Protein AF-0000000087696033 (afdb_homodimer)

Solvent-accessible surface area (backbone atoms only — not comparable to full-atom values): 19545 Å² total; per-residue (Å²): 122,42,83,57,55,90,27,30,34,60,28,65,35,71,58,77,52,38,32,35,39,18,13,57,67,15,29,34,35,34,29,34,53,79,79,53,43,78,72,47,76,53,71,50,48,76,37,44,17,54,28,48,48,71,36,81,85,78,43,35,36,39,40,29,24,52,37,36,34,42,31,27,41,52,86,75,66,75,36,52,58,28,23,36,36,49,70,51,53,71,39,78,23,66,72,41,66,75,55,70,64,86,74,72,69,71,54,88,80,45,26,52,47,48,31,65,40,57,36,82,85,58,50,35,40,39,30,22,28,27,39,24,34,36,31,29,37,55,92,80,64,39,65,73,51,71,49,74,81,56,90,26,43,28,49,39,65,50,56,34,65,49,98,51,97,42,43,37,38,36,38,24,12,55,65,11,39,51,47,79,41,68,49,75,75,80,74,135,123,45,85,52,57,92,26,31,34,59,28,64,35,70,56,79,51,38,33,36,38,18,13,57,66,15,29,34,36,33,27,33,53,80,78,50,43,76,72,47,76,52,70,50,48,76,37,45,16,54,28,49,48,72,36,80,86,78,45,36,36,40,39,29,24,53,37,35,34,40,32,27,40,52,86,71,69,74,36,52,58,29,24,36,36,48,69,49,52,71,38,77,24,66,72,42,68,76,53,70,63,84,73,71,69,72,55,91,80,44,29,52,48,51,30,66,40,56,38,84,84,57,50,37,39,39,31,22,28,26,38,24,32,36,30,28,38,55,91,78,63,38,63,75,50,68,50,75,80,56,89,26,44,26,49,39,65,48,56,35,66,49,98,51,97,43,43,37,38,37,38,24,13,55,66,11,38,45,48,78,42,68,49,75,73,80,73,134

pLDDT: mean 89.98, std 12.62, range [36.47, 98.75]

Foldseek 3Di:
DAPDDPADWADWDDDPFKIWIWGQNQWIWIAGPVVRYTDDIGHQGLGTFHEWDAQPVVCWIWTFDFQWTFIWRPPPPTFGQWIAGNQFDIDGGRPRNPVPDNPPPQPPSGFGWQYWEAEPVRQKIWTQTWQKIWIAGDVVRGTDDIGHDGPGGFHDKDWDDDPDPWIWIWTDGPSGDIDIDTDPDPDD/DAPDDPAAWAEWDDDPFKIWIWGQNQWIWIAGPVVRYTDDIGHQGLGTFHEWDAQPVVCWIWTFDFQWTFIWRVPPPTFGQWIAGNQFDIDGGRPRNPVPDNCPPQDPSGFGWQYWEAEPVRQKIWTQTWQKIWIAGDVVRGTDDIGHDGPGGFHDKDWDDDPDPWIWIWTDGPSGDIDIDTDPDPDD

Structure (mmCIF, N/CA/C/O backbone):
data_AF-0000000087696033-model_v1
#
loop_
_entity.id
_entity.type
_entity.pdbx_description
1 polymer 'Kinesin-like protein KIF21B'
#
loop_
_atom_site.group_PDB
_atom_site.id
_atom_site.type_symbol
_atom_site.label_atom_id
_atom_site.label_alt_id
_atom_site.label_comp_id
_atom_site.label_asym_id
_atom_site.label_entity_id
_atom_site.label_seq_id
_atom_site.pdbx_PDB_ins_code
_atom_site.Cartn_x
_atom_site.Cartn_y
_atom_site.Cartn_z
_atom_site.occupancy
_atom_site.B_iso_or_equiv
_atom_site.auth_seq_id
_atom_site.auth_comp_id
_atom_site.auth_asym_id
_atom_site.auth_atom_id
_atom_site.pdbx_PDB_model_num
ATOM 1 N N . MET A 1 1 ? 22.062 4.473 -9.383 1 37.06 1 MET A N 1
ATOM 2 C CA . MET A 1 1 ? 22.016 4.246 -7.941 1 37.06 1 MET A CA 1
ATOM 3 C C . MET A 1 1 ? 21.562 5.504 -7.207 1 37.06 1 MET A C 1
ATOM 5 O O . MET A 1 1 ? 22.234 6.531 -7.246 1 37.06 1 MET A O 1
ATOM 9 N N . ALA A 1 2 ? 20.391 5.895 -7.27 1 51.88 2 ALA A N 1
ATOM 10 C CA . ALA A 1 2 ? 20.141 7.059 -6.426 1 51.88 2 ALA A CA 1
ATOM 11 C C . ALA A 1 2 ? 20.625 6.812 -4.996 1 51.88 2 ALA A C 1
ATOM 13 O O . ALA A 1 2 ? 20.5 5.699 -4.48 1 51.88 2 ALA A O 1
ATOM 14 N N . GLU A 1 3 ? 21.719 7.234 -4.652 1 60.19 3 GLU A N 1
ATOM 15 C CA . GLU A 1 3 ? 22.219 7.199 -3.283 1 60.19 3 GLU A CA 1
ATOM 16 C C . GLU A 1 3 ? 21.188 7.73 -2.297 1 60.19 3 GLU A C 1
ATOM 18 O O . GLU A 1 3 ? 20.734 8.867 -2.418 1 60.19 3 GLU A O 1
ATOM 23 N N . GLY A 1 4 ? 20.219 6.945 -1.886 1 74.88 4 GLY A N 1
ATOM 24 C CA . GLY A 1 4 ? 19.031 7.535 -1.297 1 74.88 4 GLY A CA 1
ATOM 25 C C . GLY A 1 4 ? 19.047 7.551 0.22 1 74.88 4 GLY A C 1
ATOM 26 O O . GLY A 1 4 ? 20 8.055 0.824 1 74.88 4 GLY A O 1
ATOM 27 N N . HIS A 1 5 ? 18.281 6.883 0.925 1 91.75 5 HIS A N 1
ATOM 28 C CA . HIS A 1 5 ? 18.016 6.863 2.359 1 91.75 5 HIS A CA 1
ATOM 29 C C . HIS A 1 5 ? 19.156 6.199 3.123 1 91.75 5 HIS A C 1
ATOM 31 O O . HIS A 1 5 ? 20.031 5.574 2.521 1 91.75 5 HIS A O 1
ATOM 37 N N . THR A 1 6 ? 19.391 6.461 4.406 1 94.5 6 THR A N 1
ATOM 38 C CA . THR A 1 6 ? 20.422 5.863 5.238 1 94.5 6 THR A CA 1
ATOM 39 C C . THR A 1 6 ? 19.891 4.645 5.984 1 94.5 6 THR A C 1
ATOM 41 O O . THR A 1 6 ? 20.656 3.91 6.613 1 94.5 6 THR A O 1
ATOM 44 N N . LYS A 1 7 ? 18.688 4.391 5.945 1 95.38 7 LYS A N 1
ATOM 45 C CA . LYS A 1 7 ? 18 3.236 6.527 1 95.38 7 LYS A CA 1
ATOM 46 C C . LYS A 1 7 ? 16.953 2.68 5.574 1 95.38 7 LYS A C 1
ATOM 48 O O . LYS A 1 7 ? 16.734 3.225 4.488 1 95.38 7 LYS A O 1
ATOM 53 N N . PRO A 1 8 ? 16.344 1.519 5.949 1 93.69 8 PRO A N 1
ATOM 54 C CA . PRO A 1 8 ? 15.383 0.85 5.055 1 93.69 8 PRO A CA 1
ATOM 55 C C . PRO A 1 8 ? 14.234 1.759 4.633 1 93.69 8 PRO A C 1
ATOM 57 O O . PRO A 1 8 ? 13.742 2.555 5.438 1 93.69 8 PRO A O 1
ATOM 60 N N . ILE A 1 9 ? 13.82 1.564 3.371 1 94.38 9 ILE A N 1
ATOM 61 C CA . ILE A 1 9 ? 12.641 2.221 2.816 1 94.38 9 ILE A CA 1
ATOM 62 C C . ILE A 1 9 ? 11.383 1.472 3.244 1 94.38 9 ILE A C 1
ATOM 64 O O . ILE A 1 9 ? 11.336 0.24 3.191 1 94.38 9 ILE A O 1
ATOM 68 N N . LEU A 1 10 ? 10.312 2.188 3.602 1 93.62 10 LEU A N 1
ATOM 69 C CA . LEU A 1 10 ? 9.125 1.554 4.164 1 93.62 10 LEU A CA 1
ATOM 70 C C . LEU A 1 10 ? 7.906 1.811 3.285 1 93.62 10 LEU A C 1
ATOM 72 O O . LEU A 1 10 ? 6.941 1.042 3.314 1 93.62 10 LEU A O 1
ATOM 76 N N . CYS A 1 11 ? 7.863 2.855 2.531 1 92.94 11 CYS A N 1
ATOM 77 C CA . CYS A 1 11 ? 6.699 3.205 1.726 1 92.94 11 CYS A CA 1
ATOM 78 C C . CYS A 1 11 ? 7.105 4.016 0.501 1 92.94 11 CYS A C 1
ATOM 80 O O . CYS A 1 11 ? 8.195 4.598 0.47 1 92.94 11 CYS A O 1
ATOM 82 N N . LEU A 1 12 ? 6.199 4.062 -0.472 1 94.12 12 LEU A N 1
ATOM 83 C CA . LEU A 1 12 ? 6.398 4.789 -1.723 1 94.12 12 LEU A CA 1
ATOM 84 C C . LEU A 1 12 ? 5.082 5.352 -2.242 1 94.12 12 LEU A C 1
ATOM 86 O O . LEU A 1 12 ? 4.012 4.801 -1.967 1 94.12 12 LEU A O 1
ATOM 90 N N . ASP A 1 13 ? 5.152 6.414 -2.887 1 94.69 13 ASP A N 1
ATOM 91 C CA . ASP A 1 13 ? 4.098 6.977 -3.727 1 94.69 13 ASP A CA 1
ATOM 92 C C . ASP A 1 13 ? 4.688 7.652 -4.965 1 94.69 13 ASP A C 1
ATOM 94 O O . ASP A 1 13 ? 5.734 8.297 -4.891 1 94.69 13 ASP A O 1
ATOM 98 N N . ALA A 1 14 ? 4.031 7.418 -6.16 1 93.06 14 ALA A N 1
ATOM 99 C CA . ALA A 1 14 ? 4.641 7.938 -7.379 1 93.06 14 ALA A CA 1
ATOM 100 C C . ALA A 1 14 ? 3.578 8.461 -8.344 1 93.06 14 ALA A C 1
ATOM 102 O O . ALA A 1 14 ? 2.445 7.969 -8.352 1 93.06 14 ALA A O 1
ATOM 103 N N . THR A 1 15 ? 3.912 9.492 -9.031 1 90.81 15 THR A N 1
ATOM 104 C CA . THR A 1 15 ? 3.246 9.906 -10.258 1 90.81 15 THR A CA 1
ATOM 105 C C . THR A 1 15 ? 4.086 9.547 -11.477 1 90.81 15 THR A C 1
ATOM 107 O O . THR A 1 15 ? 5.016 8.742 -11.383 1 90.81 15 THR A O 1
ATOM 110 N N . ASP A 1 16 ? 3.719 10.125 -12.57 1 84.88 16 ASP A N 1
ATOM 111 C CA . ASP A 1 16 ? 4.5 9.891 -13.781 1 84.88 16 ASP A CA 1
ATOM 112 C C . ASP A 1 16 ? 5.84 10.625 -13.727 1 84.88 16 ASP A C 1
ATOM 114 O O . ASP A 1 16 ? 6.762 10.305 -14.477 1 84.88 16 ASP A O 1
ATOM 118 N N . GLU A 1 17 ? 5.938 11.641 -12.812 1 89.75 17 GLU A N 1
ATOM 119 C CA . GLU A 1 17 ? 7.129 12.484 -12.836 1 89.75 17 GLU A CA 1
ATOM 120 C C . GLU A 1 17 ? 7.84 12.484 -11.484 1 89.75 17 GLU A C 1
ATOM 122 O O . GLU A 1 17 ? 9.039 12.75 -11.406 1 89.75 17 GLU A O 1
ATOM 127 N N . LEU A 1 18 ? 7.094 12.195 -10.484 1 93.25 18 LEU A N 1
ATOM 128 C CA . LEU A 1 18 ? 7.652 12.328 -9.141 1 93.25 18 LEU A CA 1
ATOM 129 C C . LEU A 1 18 ? 7.559 11.016 -8.383 1 93.25 18 LEU A C 1
ATOM 131 O O . LEU A 1 18 ? 6.602 10.258 -8.562 1 93.25 18 LEU A O 1
ATOM 135 N N . LEU A 1 19 ? 8.578 10.789 -7.574 1 94.12 19 LEU A N 1
ATOM 136 C CA . LEU A 1 19 ? 8.617 9.672 -6.645 1 94.12 19 LEU A CA 1
ATOM 137 C C . LEU A 1 19 ? 8.859 10.148 -5.219 1 94.12 19 LEU A C 1
ATOM 139 O O . LEU A 1 19 ? 9.703 11.016 -4.988 1 94.12 19 LEU A O 1
ATOM 143 N N . PHE A 1 20 ? 8.047 9.602 -4.293 1 96.38 20 PHE A N 1
ATOM 144 C CA . PHE A 1 20 ? 8.227 9.875 -2.873 1 96.38 20 PHE A CA 1
ATOM 145 C C . PHE A 1 20 ? 8.523 8.594 -2.107 1 96.38 20 PHE A C 1
ATOM 147 O O . PHE A 1 20 ? 7.867 7.57 -2.318 1 96.38 20 PHE A O 1
ATOM 154 N N . THR A 1 21 ? 9.555 8.719 -1.248 1 96.44 21 THR A N 1
ATOM 155 C CA . THR A 1 21 ? 9.953 7.551 -0.471 1 96.44 21 THR A CA 1
ATOM 156 C C . THR A 1 21 ? 10.008 7.883 1.018 1 96.44 21 THR A C 1
ATOM 158 O O . THR A 1 21 ? 10.5 8.945 1.404 1 96.44 21 THR A O 1
ATOM 161 N N . GLY A 1 22 ? 9.445 7.02 1.824 1 96.88 22 GLY A N 1
ATOM 162 C CA . GLY A 1 22 ? 9.555 7.094 3.271 1 96.88 22 GLY A CA 1
ATOM 163 C C . GLY A 1 22 ? 10.461 6.023 3.857 1 96.88 22 GLY A C 1
ATOM 164 O O . GLY A 1 22 ? 10.461 4.883 3.389 1 96.88 22 GLY A O 1
ATOM 165 N N . SER A 1 23 ? 11.133 6.391 4.902 1 96.62 23 SER A N 1
ATOM 166 C CA . SER A 1 23 ? 12.219 5.531 5.375 1 96.62 23 SER A CA 1
ATOM 167 C C . SER A 1 23 ? 12.234 5.449 6.898 1 96.62 23 SER A C 1
ATOM 169 O O . SER A 1 23 ? 11.633 6.285 7.574 1 96.62 23 SER A O 1
ATOM 171 N N . LYS A 1 24 ? 13 4.449 7.375 1 96.19 24 LYS A N 1
ATOM 172 C CA . LYS A 1 24 ? 13.305 4.32 8.797 1 96.19 24 LYS A CA 1
ATOM 173 C C . LYS A 1 24 ? 14.25 5.426 9.258 1 96.19 24 LYS A C 1
ATOM 175 O O . LYS A 1 24 ? 14.422 5.645 10.453 1 96.19 24 LYS A O 1
ATOM 180 N N . ASP A 1 25 ? 14.891 6.219 8.391 1 94.81 25 ASP A N 1
ATOM 181 C CA . ASP A 1 25 ? 15.82 7.277 8.773 1 94.81 25 ASP A CA 1
ATOM 182 C C . ASP A 1 25 ? 15.07 8.555 9.148 1 94.81 25 ASP A C 1
ATOM 184 O O . ASP A 1 25 ? 15.672 9.633 9.219 1 94.81 25 ASP A O 1
ATOM 188 N N . ARG A 1 26 ? 13.727 8.438 9.211 1 95.56 26 ARG A N 1
ATOM 189 C CA . ARG A 1 26 ? 12.844 9.492 9.695 1 95.56 26 ARG A CA 1
ATOM 190 C C . ARG A 1 26 ? 12.68 10.602 8.664 1 95.56 26 ARG A C 1
ATOM 192 O O . ARG A 1 26 ? 12.367 11.742 9.008 1 95.56 26 ARG A O 1
ATOM 199 N N . SER A 1 27 ? 12.914 10.234 7.402 1 95.38 27 SER A N 1
ATOM 200 C CA . SER A 1 27 ? 12.75 11.234 6.352 1 95.38 27 SER A CA 1
ATOM 201 C C . SER A 1 27 ? 11.922 10.688 5.195 1 95.38 27 SER A C 1
ATOM 203 O O . SER A 1 27 ? 11.812 9.469 5.02 1 95.38 27 SER A O 1
ATOM 205 N N . CYS A 1 28 ? 11.273 11.602 4.609 1 96.62 28 CYS A N 1
ATOM 206 C CA . CYS A 1 28 ? 10.711 11.391 3.277 1 96.62 28 CYS A CA 1
ATOM 207 C C . CYS A 1 28 ? 11.562 12.07 2.213 1 96.62 28 CYS A C 1
ATOM 209 O O . CYS A 1 28 ? 12.109 13.148 2.447 1 96.62 28 CYS A O 1
ATOM 211 N N . LYS A 1 29 ? 11.711 11.398 1.057 1 96.62 29 LYS A N 1
ATOM 212 C CA . LYS A 1 29 ? 12.453 12.023 -0.033 1 96.62 29 LYS A CA 1
ATOM 213 C C . LYS A 1 29 ? 11.617 12.102 -1.303 1 96.62 29 LYS A C 1
ATOM 215 O O . LYS A 1 29 ? 10.734 11.258 -1.521 1 96.62 29 LYS A O 1
ATOM 220 N N . MET A 1 30 ? 11.938 13.141 -1.998 1 96.06 30 MET A N 1
ATOM 221 C CA . MET A 1 30 ? 11.305 13.391 -3.289 1 96.06 30 MET A CA 1
ATOM 222 C C . MET A 1 30 ? 12.305 13.242 -4.426 1 96.06 30 MET A C 1
ATOM 224 O O . MET A 1 30 ? 13.414 13.766 -4.355 1 96.06 30 MET A O 1
ATOM 228 N N . TRP A 1 31 ? 11.852 12.539 -5.445 1 94.19 31 TRP A N 1
ATOM 229 C CA . TRP A 1 31 ? 12.719 12.25 -6.586 1 94.19 31 TRP A CA 1
ATOM 230 C C . TRP A 1 31 ? 12.031 12.617 -7.898 1 94.19 31 TRP A C 1
ATOM 232 O O . TRP A 1 31 ? 10.812 12.508 -8.023 1 94.19 31 TRP A O 1
ATOM 242 N N . ASN A 1 32 ? 12.93 13.094 -8.844 1 92.12 32 ASN A N 1
ATOM 243 C CA . ASN A 1 32 ? 12.5 13.094 -10.234 1 92.12 32 ASN A CA 1
ATOM 244 C C . ASN A 1 32 ? 12.477 11.68 -10.82 1 92.12 32 ASN A C 1
ATOM 246 O O . ASN A 1 32 ? 13.531 11.062 -10.984 1 92.12 32 ASN A O 1
ATOM 250 N N . LEU A 1 33 ? 11.328 11.188 -11.117 1 88.94 33 LEU A N 1
ATOM 251 C CA . LEU A 1 33 ? 11.211 9.789 -11.516 1 88.94 33 LEU A CA 1
ATOM 252 C C . LEU A 1 33 ? 11.797 9.57 -12.906 1 88.94 33 LEU A C 1
ATOM 254 O O . LEU A 1 33 ? 12.289 8.477 -13.203 1 88.94 33 LEU A O 1
ATOM 258 N N . VAL A 1 34 ? 11.789 10.531 -13.719 1 83.19 34 VAL A N 1
ATOM 259 C CA . VAL A 1 34 ? 12.266 10.414 -15.094 1 83.19 34 VAL A CA 1
ATOM 260 C C . VAL A 1 34 ? 13.789 10.336 -15.102 1 83.19 34 VAL A C 1
ATOM 262 O O . VAL A 1 34 ? 14.375 9.516 -15.812 1 83.19 34 VAL A O 1
ATOM 265 N N . THR A 1 35 ? 14.391 11.094 -14.289 1 85 35 THR A N 1
ATOM 266 C CA . THR A 1 35 ? 15.844 11.164 -14.305 1 85 35 THR A CA 1
ATOM 267 C C . THR A 1 35 ? 16.438 10.281 -13.211 1 85 35 THR A C 1
ATOM 269 O O . THR A 1 35 ? 17.625 9.953 -13.25 1 85 35 THR A O 1
ATOM 272 N N . GLY A 1 36 ? 15.711 10.016 -12.195 1 85.25 36 GLY A N 1
ATOM 273 C CA . GLY A 1 36 ? 16.188 9.25 -11.062 1 85.25 36 GLY A CA 1
ATOM 274 C C . GLY A 1 36 ? 16.922 10.094 -10.039 1 85.25 36 GLY A C 1
ATOM 275 O O . GLY A 1 36 ? 17.5 9.57 -9.078 1 85.25 36 GLY A O 1
ATOM 276 N N . GLN A 1 37 ? 16.859 11.383 -10.188 1 89.12 37 GLN A N 1
ATOM 277 C CA . GLN A 1 37 ? 17.609 12.273 -9.312 1 89.12 37 GLN A CA 1
ATOM 278 C C . GLN A 1 37 ? 16.781 12.688 -8.094 1 89.12 37 GLN A C 1
ATOM 280 O O . GLN A 1 37 ? 15.586 12.984 -8.227 1 89.12 37 GLN A O 1
ATOM 285 N N . GLU A 1 38 ? 17.422 12.703 -6.902 1 91.94 38 GLU A N 1
ATOM 286 C CA . GLU A 1 38 ? 16.781 13.258 -5.707 1 91.94 38 GLU A CA 1
ATOM 287 C C . GLU A 1 38 ? 16.578 14.766 -5.844 1 91.94 38 GLU A C 1
ATOM 289 O O . GLU A 1 38 ? 17.5 15.492 -6.203 1 91.94 38 GLU A O 1
ATOM 294 N N . ILE A 1 39 ? 15.422 15.195 -5.566 1 94.25 39 ILE A N 1
ATOM 295 C CA . ILE A 1 39 ? 15.07 16.609 -5.66 1 94.25 39 ILE A CA 1
ATOM 296 C C . ILE A 1 39 ? 15.148 17.25 -4.277 1 94.25 39 ILE A C 1
ATOM 298 O O . ILE A 1 39 ? 15.672 18.359 -4.129 1 94.25 39 ILE A O 1
ATOM 302 N N . ALA A 1 40 ? 14.586 16.625 -3.266 1 94.69 40 ALA A N 1
ATOM 303 C CA . ALA A 1 40 ? 14.516 17.203 -1.929 1 94.69 40 ALA A CA 1
ATOM 304 C C . ALA A 1 40 ? 14.406 16.125 -0.86 1 94.69 40 ALA A C 1
ATOM 306 O O . ALA A 1 40 ? 13.859 15.039 -1.111 1 94.69 40 ALA A O 1
ATOM 307 N N . ALA A 1 41 ? 14.969 16.438 0.303 1 94.44 41 ALA A N 1
ATOM 308 C CA . ALA A 1 41 ? 14.75 15.641 1.511 1 94.44 41 ALA A CA 1
ATOM 309 C C . ALA A 1 41 ? 13.773 16.344 2.457 1 94.44 41 ALA A C 1
ATOM 311 O O . ALA A 1 41 ? 14.008 17.484 2.861 1 94.44 41 ALA A O 1
ATOM 312 N N . LEU A 1 42 ? 12.695 15.711 2.723 1 95.88 42 LEU A N 1
ATOM 313 C CA . LEU A 1 42 ? 11.672 16.203 3.637 1 95.88 42 LEU A CA 1
ATOM 314 C C . LEU A 1 42 ? 11.883 15.656 5.043 1 95.88 42 LEU A C 1
ATOM 316 O O . LEU A 1 42 ? 11.328 14.617 5.398 1 95.88 42 LEU A O 1
AT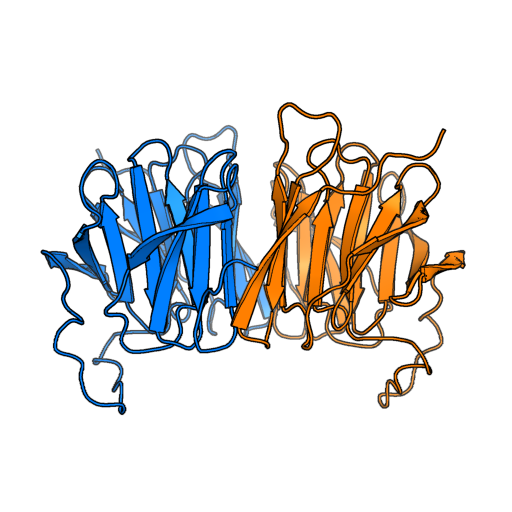OM 320 N N . LYS A 1 43 ? 12.625 16.438 5.793 1 94.38 43 LYS A N 1
ATOM 321 C CA . LYS A 1 43 ? 13.125 15.961 7.074 1 94.38 43 LYS A CA 1
ATOM 322 C C . LYS A 1 43 ? 12.281 16.484 8.234 1 94.38 43 LYS A C 1
ATOM 324 O O . LYS A 1 43 ? 11.484 17.406 8.055 1 94.38 43 LYS A O 1
ATOM 329 N N . GLY A 1 44 ? 12.5 15.766 9.43 1 92.19 44 GLY A N 1
ATOM 330 C CA . GLY A 1 44 ? 11.922 16.344 10.633 1 92.19 44 GLY A CA 1
ATOM 331 C C . GLY A 1 44 ? 10.922 15.422 11.312 1 92.19 44 GLY A C 1
ATOM 332 O O . GLY A 1 44 ? 10.383 15.766 12.367 1 92.19 44 GLY A O 1
ATOM 333 N N . HIS A 1 45 ? 10.648 14.234 10.719 1 95.5 45 HIS A N 1
ATOM 334 C CA . HIS A 1 45 ? 9.773 13.297 11.414 1 95.5 45 HIS A CA 1
ATOM 335 C C . HIS A 1 45 ? 10.453 12.742 12.672 1 95.5 45 HIS A C 1
ATOM 337 O O . HIS A 1 45 ? 11.672 12.578 12.703 1 95.5 45 HIS A O 1
ATOM 343 N N . PRO A 1 46 ? 9.719 12.492 13.695 1 93.88 46 PRO A N 1
ATOM 344 C CA . PRO A 1 46 ? 10.297 12 14.945 1 93.88 46 PRO A CA 1
ATOM 345 C C . PRO A 1 46 ? 10.664 10.516 14.883 1 93.88 46 PRO A C 1
ATOM 347 O O . PRO A 1 46 ? 11.383 10.016 15.742 1 93.88 46 PRO A O 1
ATOM 350 N N . SER A 1 47 ? 10.125 9.742 13.961 1 96 47 SER A N 1
ATOM 351 C CA . SER A 1 47 ? 10.312 8.297 13.812 1 96 47 SER A CA 1
ATOM 352 C C . SER A 1 47 ? 10.141 7.863 12.359 1 96 47 SER A C 1
ATOM 354 O O . SER A 1 47 ? 10.227 8.688 11.445 1 96 47 SER A O 1
ATOM 356 N N . ASN A 1 48 ? 10 6.508 12.164 1 95.75 48 ASN A N 1
ATOM 357 C CA . ASN A 1 48 ? 9.836 5.914 10.836 1 95.75 48 ASN A CA 1
ATOM 358 C C . ASN A 1 48 ? 8.727 6.602 10.047 1 95.75 48 ASN A C 1
ATOM 360 O O . ASN A 1 48 ? 7.652 6.887 10.594 1 95.75 48 ASN A O 1
ATOM 364 N N . VAL A 1 49 ? 9.07 6.906 8.82 1 97.12 49 VAL A N 1
ATOM 365 C CA . VAL A 1 49 ? 8.008 7.348 7.918 1 97.12 49 VAL A CA 1
ATOM 366 C C . VAL A 1 49 ? 7.336 6.137 7.277 1 97.12 49 VAL A C 1
ATOM 368 O O . VAL A 1 49 ? 7.93 5.457 6.441 1 97.12 49 VAL A O 1
ATOM 371 N N . VAL A 1 50 ? 6.023 5.926 7.562 1 96.5 50 VAL A N 1
ATOM 372 C CA . VAL A 1 50 ? 5.418 4.633 7.254 1 96.5 50 VAL A CA 1
ATOM 373 C C . VAL A 1 50 ? 4.418 4.789 6.113 1 96.5 50 VAL A C 1
ATOM 375 O O . VAL A 1 50 ? 3.941 3.797 5.555 1 96.5 50 VAL A O 1
ATOM 378 N N . SER A 1 51 ? 4.051 5.941 5.793 1 97.31 51 SER A N 1
ATOM 379 C CA . SER A 1 51 ? 3.113 6.207 4.707 1 97.31 51 SER A CA 1
ATOM 380 C C . SER A 1 51 ? 3.363 7.578 4.086 1 97.31 51 SER A C 1
ATOM 382 O O . SER A 1 51 ? 3.752 8.516 4.777 1 97.31 51 SER A O 1
ATOM 384 N N . VAL A 1 52 ? 3.182 7.711 2.77 1 98.12 52 VAL A N 1
ATOM 385 C CA . VAL A 1 52 ? 3.311 8.969 2.035 1 98.12 52 VAL A CA 1
ATOM 386 C C . VAL A 1 52 ? 2.297 9.008 0.896 1 98.12 52 VAL A C 1
ATOM 388 O O . VAL A 1 52 ? 2.061 7.996 0.231 1 98.12 52 VAL A O 1
ATOM 391 N N . LYS A 1 53 ? 1.64 10.094 0.716 1 98.19 53 LYS A N 1
ATOM 392 C CA . LYS A 1 53 ? 0.727 10.32 -0.401 1 98.19 53 LYS A CA 1
ATOM 393 C C . LYS A 1 53 ? 0.917 11.711 -0.995 1 98.19 53 LYS A C 1
ATOM 395 O O . LYS A 1 53 ? 1.101 12.688 -0.261 1 98.19 53 LYS A O 1
ATOM 400 N N . TYR A 1 54 ? 0.895 11.766 -2.283 1 97.81 54 TYR A N 1
ATOM 401 C CA . TYR A 1 54 ? 0.936 13.023 -3.014 1 97.81 54 TYR A CA 1
ATOM 402 C C . TYR A 1 54 ? -0.417 13.336 -3.645 1 97.81 54 TYR A C 1
ATOM 404 O O . TYR A 1 54 ? -1.021 12.477 -4.285 1 97.81 54 TYR A O 1
ATOM 412 N N . CYS A 1 55 ? -0.862 14.516 -3.426 1 97.25 55 CYS A N 1
ATOM 413 C CA . CYS A 1 55 ? -2.07 15.016 -4.074 1 97.25 55 CYS A CA 1
ATOM 414 C C . CYS A 1 55 ? -1.727 15.961 -5.215 1 97.25 55 CYS A C 1
ATOM 416 O O . CYS A 1 55 ? -1.381 17.125 -4.98 1 97.25 55 CYS A O 1
ATOM 418 N N . SER A 1 56 ? -1.987 15.492 -6.406 1 93.62 56 SER A N 1
ATOM 419 C CA . SER A 1 56 ? -1.6 16.266 -7.578 1 93.62 56 SER A CA 1
ATOM 420 C C . SER A 1 56 ? -2.441 17.531 -7.707 1 93.62 56 SER A C 1
ATOM 422 O O . SER A 1 56 ? -1.979 18.547 -8.25 1 93.62 56 SER A O 1
ATOM 424 N N . LEU A 1 57 ? -3.652 17.469 -7.207 1 93 57 LEU A N 1
ATOM 425 C CA . LEU A 1 57 ? -4.555 18.609 -7.312 1 93 57 LEU A CA 1
ATOM 426 C C . LEU A 1 57 ? -4.062 19.766 -6.453 1 93 57 LEU A C 1
ATOM 428 O O . LEU A 1 57 ? -4.012 20.906 -6.914 1 93 57 LEU A O 1
ATOM 432 N N . SER A 1 58 ? -3.668 19.438 -5.293 1 93.56 58 SER A N 1
ATOM 433 C CA . SER A 1 58 ? -3.271 20.5 -4.371 1 93.56 58 SER A CA 1
ATOM 434 C C . SER A 1 58 ? -1.77 20.75 -4.434 1 93.56 58 SER A C 1
ATOM 436 O O . SER A 1 58 ? -1.287 21.781 -3.943 1 93.56 58 SER A O 1
ATOM 438 N N . GLY A 1 59 ? -1.023 19.797 -4.922 1 94.12 59 GLY A N 1
ATOM 439 C CA . GLY A 1 59 ? 0.427 19.891 -4.902 1 94.12 59 GLY A CA 1
ATOM 440 C C . GLY A 1 59 ? 1.025 19.641 -3.531 1 94.12 59 GLY A C 1
ATOM 441 O O . GLY A 1 59 ? 2.137 20.094 -3.242 1 94.12 59 GLY A O 1
ATOM 442 N N . LEU A 1 60 ? 0.268 18.984 -2.672 1 97.44 60 LEU A N 1
ATOM 443 C CA . LEU A 1 60 ? 0.728 18.734 -1.312 1 97.44 60 LEU A CA 1
ATOM 444 C C . LEU A 1 60 ? 1.17 17.281 -1.157 1 97.44 60 LEU A C 1
ATOM 446 O O . LEU A 1 60 ? 0.583 16.375 -1.762 1 97.44 60 LEU A O 1
ATOM 450 N N . VAL A 1 61 ? 2.207 17.078 -0.354 1 98.38 61 VAL A N 1
ATOM 451 C CA . VAL A 1 61 ? 2.668 15.75 0.046 1 98.38 61 VAL A CA 1
ATOM 452 C C . VAL A 1 61 ? 2.371 15.523 1.526 1 98.38 61 VAL A C 1
ATOM 454 O O . VAL A 1 61 ? 2.604 16.406 2.355 1 98.38 61 VAL A O 1
ATOM 457 N N . PHE A 1 62 ? 1.826 14.375 1.817 1 98.75 62 PHE A N 1
ATOM 458 C CA . PHE A 1 62 ? 1.532 13.984 3.189 1 98.75 62 PHE A CA 1
ATOM 459 C C . PHE A 1 62 ? 2.424 12.82 3.621 1 98.75 62 PHE A C 1
ATOM 461 O O . PHE A 1 62 ? 2.422 11.766 2.99 1 98.75 62 PHE A O 1
ATOM 468 N N . SER A 1 63 ? 3.211 13.016 4.629 1 98.69 63 SER A N 1
ATOM 469 C CA . SER A 1 63 ? 4.062 11.953 5.16 1 98.69 63 SER A CA 1
ATOM 470 C C . SER A 1 63 ? 3.721 11.648 6.617 1 98.69 63 SER A C 1
ATOM 472 O O . SER A 1 63 ? 3.418 12.562 7.391 1 98.69 63 SER A O 1
ATOM 474 N N . VAL A 1 64 ? 3.838 10.359 6.973 1 98.12 64 VAL A N 1
ATOM 475 C CA . VAL A 1 64 ? 3.307 9.922 8.258 1 98.12 64 VAL A CA 1
ATOM 476 C C . VAL A 1 64 ? 4.43 9.32 9.102 1 98.12 64 VAL A C 1
ATOM 478 O O . VAL A 1 64 ? 5.176 8.453 8.625 1 98.12 64 VAL A O 1
ATOM 481 N N . SER A 1 65 ? 4.492 9.742 10.305 1 96.94 65 SER A N 1
ATOM 482 C CA . SER A 1 65 ? 5.316 9.156 11.352 1 96.94 65 SER A CA 1
ATOM 483 C C . SER A 1 65 ? 4.617 9.211 12.703 1 96.94 65 SER A C 1
ATOM 485 O O . SER A 1 65 ? 4.129 10.266 13.117 1 96.94 65 SER A O 1
ATOM 487 N N . THR A 1 66 ? 4.539 8.031 13.391 1 95.94 66 THR A N 1
ATOM 488 C CA . THR A 1 66 ? 3.875 7.941 14.68 1 95.94 66 THR A CA 1
ATOM 489 C C . THR A 1 66 ? 2.451 8.484 14.602 1 95.94 66 THR A C 1
ATOM 491 O O . THR A 1 66 ? 1.583 7.875 13.969 1 95.94 66 THR A O 1
ATOM 494 N N . SER A 1 67 ? 2.209 9.625 15.352 1 96.75 67 SER A N 1
ATOM 495 C CA . SER A 1 67 ? 0.862 10.188 15.367 1 96.75 67 SER A CA 1
ATOM 496 C C . SER A 1 67 ? 0.767 11.43 14.484 1 96.75 67 SER A C 1
ATOM 498 O O . SER A 1 67 ? -0.24 12.141 14.508 1 96.75 67 SER A O 1
ATOM 500 N N . TYR A 1 68 ? 1.813 11.664 13.648 1 96.44 68 TYR A N 1
ATOM 501 C CA . TYR A 1 68 ? 1.912 12.938 12.945 1 96.44 68 TYR A CA 1
ATOM 502 C C . TYR A 1 68 ? 1.794 12.742 11.438 1 96.44 68 TYR A C 1
ATOM 504 O O . TYR A 1 68 ? 2.354 11.789 10.883 1 96.44 68 TYR A O 1
ATOM 512 N N . ILE A 1 69 ? 1.083 13.648 10.867 1 97.94 69 ILE A N 1
ATOM 513 C CA . ILE A 1 69 ? 1.127 13.852 9.422 1 97.94 69 ILE A CA 1
ATOM 514 C C . ILE A 1 69 ? 1.74 15.211 9.109 1 97.94 69 ILE A C 1
ATOM 516 O O . ILE A 1 69 ? 1.173 16.25 9.461 1 97.94 69 ILE A O 1
ATOM 520 N N . LYS A 1 70 ? 2.881 15.195 8.5 1 97.94 70 LYS A N 1
ATOM 521 C CA . LYS A 1 70 ? 3.43 16.453 7.98 1 97.94 70 LYS A CA 1
ATOM 522 C C . LYS A 1 70 ? 2.906 16.734 6.578 1 97.94 70 LYS A C 1
ATOM 524 O O . LYS A 1 70 ? 2.852 15.844 5.73 1 97.94 70 LYS A O 1
ATOM 529 N N . VAL A 1 71 ? 2.484 17.984 6.41 1 98.38 71 VAL A N 1
ATOM 530 C CA . VAL A 1 71 ? 1.979 18.453 5.125 1 98.38 71 VAL A CA 1
ATOM 531 C C . VAL A 1 71 ? 3.031 19.328 4.449 1 98.38 71 VAL A C 1
ATOM 533 O O . VAL A 1 71 ? 3.4 20.391 4.973 1 98.38 71 VAL A O 1
ATOM 536 N N . TRP A 1 72 ? 3.449 18.891 3.264 1 98.12 72 TRP A N 1
ATOM 537 C CA . TRP A 1 72 ? 4.512 19.578 2.547 1 98.12 72 TRP A CA 1
ATOM 538 C C . TRP A 1 72 ? 3.967 20.266 1.296 1 98.12 72 TRP A C 1
ATOM 540 O O . TRP A 1 72 ? 3.289 19.641 0.482 1 98.12 72 TRP A O 1
ATOM 550 N N . ASP A 1 73 ? 4.227 21.5 1.159 1 96.94 73 ASP A N 1
ATOM 551 C CA . ASP A 1 73 ? 4.047 22.219 -0.099 1 96.94 73 ASP A CA 1
ATOM 552 C C . ASP A 1 73 ? 5.309 22.172 -0.953 1 96.94 73 ASP A C 1
ATOM 554 O O . ASP A 1 73 ? 6.355 22.688 -0.559 1 96.94 73 ASP A O 1
ATOM 558 N N . ILE A 1 74 ? 5.242 21.562 -2.098 1 95 74 ILE A N 1
ATOM 559 C CA . ILE A 1 74 ? 6.457 21.297 -2.859 1 95 74 ILE A CA 1
ATOM 560 C C . ILE A 1 74 ? 6.457 22.125 -4.141 1 95 74 ILE A C 1
ATOM 562 O O . ILE A 1 74 ? 7.266 21.875 -5.039 1 95 74 ILE A O 1
ATOM 566 N N . ARG A 1 75 ? 5.574 23.031 -4.426 1 89.62 75 ARG A N 1
ATOM 567 C CA . ARG A 1 75 ? 5.438 23.812 -5.652 1 89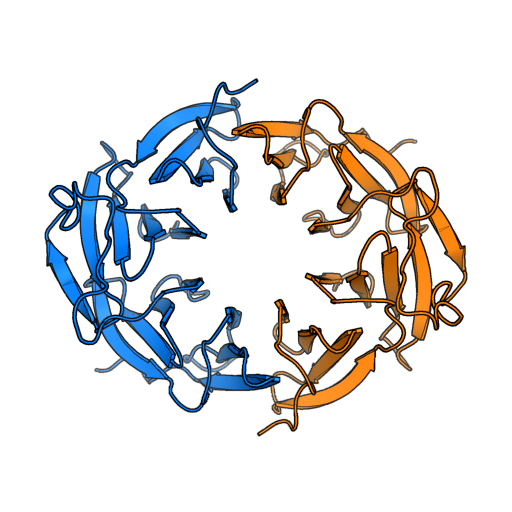.62 75 ARG A CA 1
ATOM 568 C C . ARG A 1 75 ? 6.629 24.75 -5.852 1 89.62 75 ARG A C 1
ATOM 570 O O . ARG A 1 75 ? 7.086 24.953 -6.977 1 89.62 75 ARG A O 1
ATOM 577 N N . ASP A 1 76 ? 7.215 25.25 -4.777 1 88.62 76 ASP A N 1
ATOM 578 C CA . ASP A 1 76 ? 8.422 26.078 -4.844 1 88.62 76 ASP A CA 1
ATOM 579 C C . ASP A 1 76 ? 9.57 25.422 -4.082 1 88.62 76 ASP A C 1
ATOM 581 O O . ASP A 1 76 ? 10.195 24.469 -4.57 1 88.62 76 ASP A O 1
ATOM 585 N N . SER A 1 77 ? 9.82 25.797 -2.938 1 89.38 77 SER A N 1
ATOM 586 C CA . SER A 1 77 ? 10.727 25.094 -2.035 1 89.38 77 SER A CA 1
ATOM 587 C C . SER A 1 77 ? 9.953 24.234 -1.04 1 89.38 77 SER A C 1
ATOM 589 O O . SER A 1 77 ? 8.961 24.688 -0.461 1 89.38 77 SER A O 1
ATOM 591 N N . ALA A 1 78 ? 10.375 23.016 -1.066 1 93.62 78 ALA A N 1
ATOM 592 C CA . ALA A 1 78 ? 9.648 22.109 -0.183 1 93.62 78 ALA A CA 1
ATOM 593 C C . ALA A 1 78 ? 9.641 22.625 1.252 1 93.62 78 ALA A C 1
ATOM 595 O O . ALA A 1 78 ? 10.695 22.875 1.835 1 93.62 78 ALA A O 1
ATOM 596 N N . LYS A 1 79 ? 8.461 22.859 1.739 1 95.62 79 LYS A N 1
ATOM 597 C CA . LYS A 1 79 ? 8.305 23.328 3.111 1 95.62 79 LYS A CA 1
ATOM 598 C C . LYS A 1 79 ? 7.137 22.625 3.803 1 95.62 79 LYS A C 1
ATOM 600 O O . LYS A 1 79 ? 6.098 22.375 3.186 1 95.62 79 LYS A O 1
ATOM 605 N N . CYS A 1 80 ? 7.398 22.312 5.023 1 96.88 80 CYS A N 1
ATOM 606 C CA . CYS A 1 80 ? 6.293 21.812 5.828 1 96.88 80 CYS A CA 1
ATOM 607 C C . CYS A 1 80 ? 5.355 22.953 6.23 1 96.88 80 CYS A C 1
ATOM 609 O O . CYS A 1 80 ? 5.742 23.844 6.988 1 96.88 80 CYS A O 1
ATOM 611 N N . VAL A 1 81 ? 4.105 22.906 5.848 1 96.94 81 VAL A N 1
ATOM 612 C CA . VAL A 1 81 ? 3.217 24.047 6.039 1 96.94 81 VAL A CA 1
ATOM 613 C C . VAL A 1 81 ? 2.268 23.781 7.203 1 96.94 81 VAL A C 1
ATOM 615 O O . VAL A 1 81 ? 1.722 24.703 7.797 1 96.94 81 VAL A O 1
ATOM 618 N N . ARG A 1 82 ? 2.025 22.531 7.473 1 97.44 82 ARG A N 1
ATOM 619 C CA . ARG A 1 82 ? 1.187 22.125 8.594 1 97.44 82 ARG A CA 1
ATOM 620 C C . ARG A 1 82 ? 1.63 20.766 9.148 1 97.44 82 ARG A C 1
ATOM 622 O O . ARG A 1 82 ? 2.248 19.969 8.438 1 97.44 82 ARG A O 1
ATOM 629 N N . THR A 1 83 ? 1.385 20.594 10.359 1 97.06 83 THR A N 1
ATOM 630 C CA . THR A 1 83 ? 1.459 19.281 10.984 1 97.06 83 THR A CA 1
ATOM 631 C C . THR A 1 83 ? 0.112 18.891 11.586 1 97.06 83 THR A C 1
ATOM 633 O O . THR A 1 83 ? -0.443 19.625 12.406 1 97.06 83 THR A O 1
ATOM 636 N N . LEU A 1 84 ? -0.39 17.766 11.078 1 97.19 84 LEU A N 1
ATOM 637 C CA . LEU A 1 84 ? -1.63 17.203 11.602 1 97.19 84 LEU A CA 1
ATOM 638 C C . LEU A 1 84 ? -1.339 16.109 12.625 1 97.19 84 LEU A C 1
ATOM 640 O O . LEU A 1 84 ? -0.379 15.344 12.477 1 97.19 84 LEU A O 1
ATOM 644 N N . THR A 1 85 ? -2.207 16.031 13.602 1 96.5 85 THR A N 1
ATOM 645 C CA . THR A 1 85 ? -2.039 14.953 14.57 1 96.5 85 THR A CA 1
ATOM 646 C C . THR A 1 85 ? -3.248 14.016 14.555 1 96.5 85 THR A C 1
ATOM 648 O O . THR A 1 85 ? -4.336 14.414 14.125 1 96.5 85 THR A O 1
ATOM 651 N N . SER A 1 86 ? -3.031 12.828 15.031 1 96.81 86 SER A N 1
ATOM 652 C CA . SER A 1 86 ? -4.066 11.797 15.008 1 96.81 86 SER A CA 1
ATOM 653 C C . SER A 1 86 ? -5.309 12.242 15.773 1 96.81 86 SER A C 1
ATOM 655 O O . SER A 1 86 ? -6.418 11.797 15.484 1 96.81 86 SER A O 1
ATOM 657 N N . SER A 1 87 ? -5.207 13.164 16.781 1 94.31 87 SER A N 1
ATOM 658 C CA . SER A 1 87 ? -6.328 13.664 17.578 1 94.31 87 SER A CA 1
ATOM 659 C C . SER A 1 87 ? -7.148 14.688 16.797 1 94.31 87 SER A C 1
ATOM 661 O O . SER A 1 87 ? -8.266 15.016 17.188 1 94.31 87 SER A O 1
ATOM 663 N N . GLY A 1 88 ? -6.562 15.195 15.766 1 95.38 88 GLY A N 1
ATOM 664 C CA . GLY A 1 88 ? -7.27 16.203 14.977 1 95.38 88 GLY A CA 1
ATOM 665 C C . GLY A 1 88 ? -6.68 17.594 15.117 1 95.38 88 GLY A C 1
ATOM 666 O O . GLY A 1 88 ? -7.125 18.516 14.438 1 95.38 88 GLY A O 1
ATOM 667 N N . GLN A 1 89 ? -5.668 17.766 15.961 1 94.12 89 GLN A N 1
ATOM 668 C CA . GLN A 1 89 ? -5.016 19.062 16.094 1 94.12 89 GLN A CA 1
ATOM 669 C C . GLN A 1 89 ? -4.207 19.422 14.852 1 94.12 89 GLN A C 1
ATOM 671 O O . GLN A 1 89 ? -3.609 18.547 14.234 1 94.12 89 GLN A O 1
ATOM 676 N N . VAL A 1 90 ? -4.27 20.641 14.57 1 96.38 90 VAL A N 1
ATOM 677 C CA . VAL A 1 90 ? -3.51 21.172 13.438 1 96.38 90 VAL A CA 1
ATOM 678 C C . VAL A 1 90 ? -2.578 22.281 13.914 1 96.38 90 VAL A C 1
ATOM 680 O O . VAL A 1 90 ? -3.021 23.234 14.547 1 96.38 90 VAL A O 1
ATOM 683 N N . VAL A 1 91 ? -1.309 22.094 13.633 1 95.25 91 VAL A N 1
ATOM 684 C CA . VAL A 1 91 ? -0.31 23.094 13.984 1 95.25 91 VAL A CA 1
ATOM 685 C C . VAL A 1 91 ? 0.33 23.656 12.719 1 95.25 91 VAL A C 1
ATOM 687 O O . VAL A 1 91 ? 0.657 22.906 11.797 1 95.25 91 VAL A O 1
ATOM 690 N N . SER A 1 92 ? 0.497 24.953 12.719 1 94.69 92 SER A N 1
ATOM 691 C CA . SER A 1 92 ? 1.159 25.562 11.57 1 94.69 92 SER A CA 1
ATOM 692 C C . SER A 1 92 ? 2.637 25.188 11.516 1 94.69 92 SER A C 1
ATOM 694 O O . SER A 1 92 ? 3.312 25.172 12.547 1 94.69 92 SER A O 1
ATOM 696 N N . GLY A 1 93 ? 3.08 24.859 10.352 1 94 93 GLY A N 1
ATOM 697 C CA . GLY A 1 93 ? 4.488 24.547 10.141 1 94 93 GLY A CA 1
ATOM 698 C C . GLY A 1 93 ? 4.891 23.188 10.68 1 94 93 GLY A C 1
ATOM 699 O O . GLY A 1 93 ? 4.066 22.266 10.734 1 94 93 GLY A O 1
ATOM 700 N N . ASP A 1 94 ? 6.137 23.047 10.859 1 92 94 ASP A N 1
ATOM 701 C CA . ASP A 1 94 ? 6.715 21.797 11.359 1 92 94 ASP A CA 1
ATOM 702 C C . ASP A 1 94 ? 6.688 21.766 12.891 1 92 94 ASP A C 1
ATOM 704 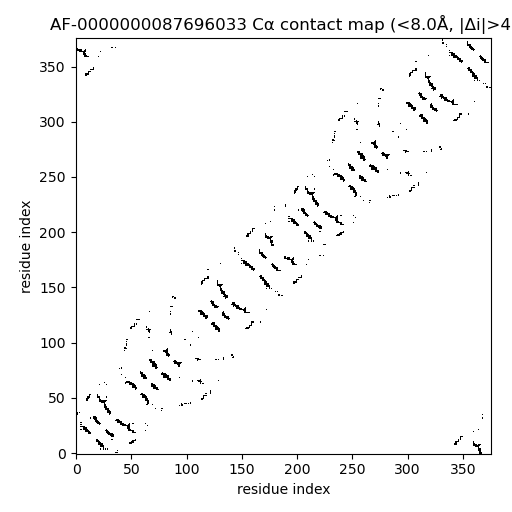O O . ASP A 1 94 ? 7.477 22.438 13.547 1 92 94 ASP A O 1
ATOM 708 N N . ALA A 1 95 ? 5.754 21 13.469 1 82.94 95 ALA A N 1
ATOM 709 C CA . ALA A 1 95 ? 5.594 20.953 14.922 1 82.94 95 ALA A CA 1
ATOM 710 C C . ALA A 1 95 ? 6.535 19.922 15.531 1 82.94 95 ALA A C 1
ATOM 712 O O . ALA A 1 95 ? 6.684 19.859 16.75 1 82.94 95 ALA A O 1
ATOM 713 N N . CYS A 1 96 ? 7.109 19.016 14.742 1 77.19 96 CYS A N 1
ATOM 714 C CA . CYS A 1 96 ? 7.969 17.969 15.281 1 77.19 96 CYS A CA 1
ATOM 715 C C . CYS A 1 96 ? 9.422 18.438 15.352 1 77.19 96 CYS A C 1
ATOM 717 O O . CYS A 1 96 ? 10.305 17.656 15.711 1 77.19 96 CYS A O 1
ATOM 719 N N . ALA A 1 97 ? 9.664 19.594 14.805 1 59.38 97 ALA A N 1
ATOM 720 C CA . ALA A 1 97 ? 11.039 20.078 14.695 1 59.38 97 ALA A CA 1
ATOM 721 C C . ALA A 1 97 ? 11.781 19.938 16.031 1 59.38 97 ALA A C 1
ATOM 723 O O . ALA A 1 97 ? 12.984 19.688 16.047 1 59.38 97 ALA A O 1
ATOM 724 N N . ALA A 1 98 ? 11.148 20.062 17.109 1 53.31 98 ALA A N 1
ATOM 725 C CA . ALA A 1 98 ? 11.859 20.031 18.391 1 53.31 98 ALA A CA 1
ATOM 726 C C . ALA A 1 98 ? 11.938 18.625 18.953 1 53.31 98 ALA A C 1
ATOM 728 O O . ALA A 1 98 ? 12.461 18.406 20.047 1 53.31 98 ALA A O 1
ATOM 729 N N . ALA A 1 99 ? 11.219 17.688 18.312 1 53.06 99 ALA A N 1
ATOM 730 C CA . ALA A 1 99 ? 11.086 16.391 18.984 1 53.06 99 ALA A CA 1
ATOM 731 C C . ALA A 1 99 ? 12.398 15.625 18.953 1 53.06 99 ALA A C 1
ATOM 733 O O . ALA A 1 99 ? 12.812 15.125 17.906 1 53.06 99 ALA A O 1
ATOM 734 N N . SER A 1 100 ? 13.438 16.25 19.422 1 46.94 100 SER A N 1
ATOM 735 C CA . SER A 1 100 ? 14.758 15.648 19.5 1 46.94 100 SER A CA 1
ATOM 736 C C . SER A 1 100 ? 14.68 14.211 20 1 46.94 100 SER A C 1
ATOM 738 O O . SER A 1 100 ? 15.656 13.461 19.906 1 46.94 100 SER A O 1
ATOM 740 N N . THR A 1 101 ? 14.117 13.984 21.281 1 48.44 101 THR A N 1
ATOM 741 C CA . THR A 1 101 ? 14.461 12.789 22.062 1 48.44 101 THR A CA 1
ATOM 742 C C . THR A 1 101 ? 13.711 11.57 21.531 1 48.44 101 THR A C 1
ATOM 744 O O . THR A 1 101 ? 12.586 11.688 21.047 1 48.44 101 THR A O 1
ATOM 747 N N . ARG A 1 102 ? 14.531 10.523 21.359 1 49.28 102 ARG A N 1
ATOM 748 C CA . ARG A 1 102 ? 14.211 9.148 20.984 1 49.28 102 ARG A CA 1
ATOM 749 C C . ARG A 1 102 ? 12.906 8.695 21.625 1 49.28 102 ARG A C 1
ATOM 751 O O . ARG A 1 102 ? 12.32 7.695 21.203 1 49.28 102 ARG A O 1
ATOM 758 N N . THR A 1 103 ? 12.617 9.102 22.875 1 48.78 103 THR A N 1
ATOM 759 C CA . THR A 1 103 ? 11.445 8.539 23.516 1 48.78 103 THR A CA 1
ATOM 760 C C . THR A 1 103 ? 10.164 9.219 23.031 1 48.78 103 THR A C 1
ATOM 762 O O . THR A 1 103 ? 9.883 10.359 23.391 1 48.78 103 THR A O 1
ATOM 765 N N . ILE A 1 104 ? 9.812 9.023 21.875 1 52.69 104 ILE A N 1
ATOM 766 C CA . ILE A 1 104 ? 8.586 9.586 21.312 1 52.69 104 ILE A CA 1
ATOM 767 C C . ILE A 1 104 ? 7.406 9.242 22.219 1 52.69 104 ILE A C 1
ATOM 769 O O . ILE A 1 104 ? 6.992 8.086 22.297 1 52.69 104 ILE A O 1
ATOM 773 N N . THR A 1 105 ? 7.367 9.742 23.344 1 56.78 105 THR A N 1
ATOM 774 C CA . THR A 1 105 ? 6.152 9.57 24.141 1 56.78 105 THR A CA 1
ATOM 775 C C . THR A 1 105 ? 4.938 10.109 23.391 1 56.78 105 THR A C 1
ATOM 777 O O . THR A 1 105 ? 4.941 11.258 22.922 1 56.78 105 THR A O 1
ATOM 780 N N . SER A 1 106 ? 4.137 9.172 22.844 1 65.25 106 SER A N 1
ATOM 781 C CA . SER A 1 106 ? 2.861 9.586 22.281 1 65.25 106 SER A CA 1
ATOM 782 C C . SER A 1 106 ? 2.082 10.477 23.234 1 65.25 106 SER A C 1
ATOM 784 O O . SER A 1 106 ? 1.93 10.141 24.406 1 65.25 106 SER A O 1
ATOM 786 N N . ALA A 1 107 ? 1.945 11.781 22.844 1 76.44 107 ALA A N 1
ATOM 787 C CA . ALA A 1 107 ? 1.109 12.688 23.625 1 76.44 107 ALA A CA 1
ATOM 788 C C . ALA A 1 107 ? -0.233 12.039 23.953 1 76.44 107 ALA A C 1
ATOM 790 O O . ALA A 1 107 ? -0.71 11.172 23.219 1 76.44 107 ALA A O 1
ATOM 791 N N . GLN A 1 108 ? -0.728 12.352 25.156 1 82.75 108 GLN A N 1
ATOM 792 C CA . GLN A 1 108 ? -2.027 11.836 25.562 1 82.75 108 GLN A CA 1
ATOM 793 C C . GLN A 1 108 ? -3.09 12.102 24.5 1 82.75 108 GLN A C 1
ATOM 795 O O . GLN A 1 108 ? -3.17 13.203 23.969 1 82.75 108 GLN A O 1
ATOM 800 N N . GLY A 1 109 ? -3.818 11.094 24.141 1 91.44 109 GLY A N 1
ATOM 801 C CA . GLY A 1 109 ? -4.91 11.227 23.188 1 91.44 109 GLY A CA 1
ATOM 802 C C . GLY A 1 109 ? -4.484 10.992 21.75 1 91.44 109 GLY A C 1
ATOM 803 O O . GLY A 1 109 ? -5.328 10.875 20.859 1 91.44 109 GLY A O 1
ATOM 804 N N . GLU A 1 110 ? -3.145 10.906 21.594 1 95.12 110 GLU A N 1
ATOM 805 C CA . GLU A 1 110 ? -2.641 10.641 20.25 1 95.12 110 GLU A CA 1
ATOM 806 C C . GLU A 1 110 ? -2.473 9.141 20.016 1 95.12 110 GLU A C 1
ATOM 808 O O . GLU A 1 110 ? -2.094 8.398 20.922 1 95.12 110 GLU A O 1
ATOM 813 N N . HIS A 1 111 ? -2.791 8.75 18.828 1 96.31 111 HIS A N 1
ATOM 814 C CA . HIS A 1 111 ? -2.684 7.355 18.422 1 96.31 111 HIS A CA 1
ATOM 815 C C . HIS A 1 111 ? -1.769 7.199 17.203 1 96.31 111 HIS A C 1
ATOM 817 O O . HIS A 1 111 ? -1.61 8.133 16.422 1 96.31 111 HIS A O 1
ATOM 823 N N . GLN A 1 112 ? -1.169 6.027 17.125 1 96.62 112 GLN A N 1
ATOM 824 C CA . GLN A 1 112 ? -0.361 5.711 15.953 1 96.62 112 GLN A CA 1
ATOM 825 C C . GLN A 1 112 ? -1.202 5.75 14.68 1 96.62 112 GLN A C 1
ATOM 827 O O . GLN A 1 112 ? -2.318 5.227 14.648 1 96.62 112 GLN A O 1
ATOM 832 N N . ILE A 1 113 ? -0.631 6.402 13.695 1 97.56 113 ILE A N 1
ATOM 833 C CA . ILE A 1 113 ? -1.232 6.371 12.367 1 97.56 113 ILE A CA 1
ATOM 834 C C . ILE A 1 113 ? -0.541 5.309 11.516 1 97.56 113 ILE A C 1
ATOM 836 O O . ILE A 1 113 ? 0.672 5.367 11.305 1 97.56 113 ILE A O 1
ATOM 840 N N . ASN A 1 114 ? -1.294 4.398 10.969 1 96.69 114 ASN A N 1
ATOM 841 C CA . ASN A 1 114 ? -0.705 3.262 10.266 1 96.69 114 ASN A CA 1
ATOM 842 C C . ASN A 1 114 ? -0.707 3.471 8.758 1 96.69 114 ASN A C 1
ATOM 844 O O . ASN A 1 114 ? 0.159 2.947 8.055 1 96.69 114 ASN A O 1
ATOM 848 N N . GLN A 1 115 ? -1.678 4.168 8.312 1 97.12 115 GLN A N 1
ATOM 849 C CA . GLN A 1 115 ? -1.814 4.391 6.875 1 97.12 115 GLN A CA 1
ATOM 850 C C . GLN A 1 115 ? -2.68 5.617 6.59 1 97.12 115 GLN A C 1
ATOM 852 O O . GLN A 1 115 ? -3.561 5.961 7.379 1 97.12 115 GLN A O 1
ATOM 857 N N . ILE A 1 116 ? -2.398 6.254 5.43 1 98.31 116 ILE A N 1
ATOM 858 C CA . ILE A 1 116 ? -3.27 7.324 4.961 1 98.31 116 ILE A CA 1
ATOM 859 C C . ILE A 1 116 ? -3.725 7.035 3.533 1 98.31 116 ILE A C 1
ATOM 861 O O . ILE A 1 116 ? -3.086 6.258 2.818 1 98.31 116 ILE A O 1
ATOM 865 N N . ALA A 1 117 ? -4.832 7.625 3.164 1 97.75 117 ALA A N 1
ATOM 866 C CA . ALA A 1 117 ? -5.375 7.562 1.81 1 97.75 117 ALA A CA 1
ATOM 867 C C . ALA A 1 117 ? -6.051 8.875 1.427 1 97.75 117 ALA A C 1
ATOM 869 O O . ALA A 1 117 ? -6.633 9.547 2.279 1 97.75 117 ALA A O 1
ATOM 870 N N . LEU A 1 118 ? -5.922 9.188 0.148 1 96.56 118 LEU A N 1
ATOM 871 C CA . LEU A 1 118 ? -6.617 10.352 -0.394 1 96.56 118 LEU A CA 1
ATOM 872 C C . LEU A 1 118 ? -7.93 9.945 -1.053 1 96.56 118 LEU A C 1
ATOM 874 O O . LEU A 1 118 ? -8.031 8.859 -1.629 1 96.56 118 LEU A O 1
ATOM 878 N N . SER A 1 119 ? -8.898 10.812 -0.95 1 94.88 119 SER A N 1
ATOM 879 C CA . SER A 1 119 ? -10.094 10.594 -1.749 1 94.88 119 SER A CA 1
ATOM 880 C C . SER A 1 119 ? -9.789 10.664 -3.24 1 94.88 119 SER A C 1
ATOM 882 O O . SER A 1 119 ? -8.867 11.367 -3.656 1 94.88 119 SER A O 1
ATOM 884 N N . PRO A 1 120 ? -10.633 9.938 -4.039 1 90.19 120 PRO A N 1
ATOM 885 C CA . PRO A 1 120 ? -10.438 10.016 -5.488 1 90.19 120 PRO A CA 1
ATOM 886 C C . PRO A 1 120 ? -10.516 11.445 -6.016 1 90.19 120 PRO A C 1
ATOM 888 O O . PRO A 1 120 ? -9.844 11.789 -6.988 1 90.19 120 PRO A O 1
ATOM 891 N N . SER A 1 121 ? -11.266 12.305 -5.41 1 89.81 121 SER A N 1
ATOM 892 C CA . SER A 1 121 ? -11.406 13.695 -5.828 1 89.81 121 SER A CA 1
ATOM 893 C C . SER A 1 121 ? -10.211 14.531 -5.395 1 89.81 121 SER A C 1
ATOM 895 O O . SER A 1 121 ? -10.023 15.656 -5.863 1 89.81 121 SER A O 1
ATOM 897 N N . GLY A 1 122 ? -9.484 14.008 -4.469 1 93.75 122 GLY A N 1
ATOM 898 C CA . GLY A 1 122 ? -8.352 14.758 -3.941 1 93.75 122 GLY A CA 1
ATOM 899 C C . GLY A 1 122 ? -8.75 15.805 -2.92 1 93.75 122 GLY A C 1
ATOM 900 O O . GLY A 1 122 ? -7.945 16.656 -2.547 1 93.75 122 GLY A O 1
ATOM 901 N N . SER A 1 123 ? -9.984 15.688 -2.416 1 93.75 123 SER A N 1
ATOM 902 C CA . SER A 1 123 ? -10.477 16.734 -1.529 1 93.75 123 SER A CA 1
ATOM 903 C C . SER A 1 123 ? -10.367 16.328 -0.066 1 93.75 123 SER A C 1
ATOM 905 O O . SER A 1 123 ? -10.461 17.156 0.832 1 93.75 123 SER A O 1
ATOM 907 N N . MET A 1 124 ? -10.188 14.992 0.183 1 95.81 124 MET A N 1
ATOM 908 C CA . MET A 1 124 ? -10.18 14.5 1.557 1 95.81 124 MET A CA 1
ATOM 909 C C . MET A 1 124 ? -8.953 13.633 1.814 1 95.81 124 MET A C 1
ATOM 911 O O . MET A 1 124 ? -8.484 12.93 0.915 1 95.81 124 MET A O 1
ATOM 915 N N . LEU A 1 125 ? -8.477 13.695 3.045 1 97.62 125 LEU A N 1
ATOM 916 C CA . LEU A 1 125 ? -7.434 12.812 3.562 1 97.62 125 LEU A CA 1
ATOM 917 C C . LEU A 1 125 ? -7.98 11.922 4.676 1 97.62 125 LEU A C 1
ATOM 919 O O . LEU A 1 125 ? -8.602 12.414 5.621 1 97.62 125 LEU A O 1
ATOM 923 N N . TYR A 1 126 ? -7.828 10.625 4.523 1 98 126 TYR A N 1
ATOM 924 C CA . TYR A 1 126 ? -8.219 9.641 5.523 1 98 126 TYR A CA 1
ATOM 925 C C . TYR A 1 126 ? -7 9.031 6.203 1 98 126 TYR A C 1
ATOM 927 O O . TYR A 1 126 ? -6.047 8.625 5.535 1 98 126 TYR A O 1
ATOM 935 N N . ALA A 1 127 ? -6.969 8.992 7.531 1 98.62 127 ALA A N 1
ATOM 936 C CA . ALA A 1 127 ? -5.84 8.445 8.281 1 98.62 127 ALA A CA 1
ATOM 937 C C . ALA A 1 127 ? -6.301 7.367 9.258 1 98.62 127 ALA A C 1
ATOM 939 O O . ALA A 1 127 ? -7.168 7.605 10.094 1 98.62 127 ALA A O 1
ATOM 940 N N . ALA A 1 128 ? -5.742 6.164 9.117 1 98.19 128 ALA A N 1
ATOM 941 C CA . ALA A 1 128 ? -5.961 5.098 10.086 1 98.19 128 ALA A CA 1
ATOM 942 C C . ALA A 1 128 ? -5.27 5.41 11.406 1 98.19 128 ALA A C 1
ATOM 944 O O . ALA A 1 128 ? -4.098 5.07 11.602 1 98.19 128 ALA A O 1
ATOM 945 N N . SER A 1 129 ? -5.965 6.012 12.352 1 97.25 129 SER A N 1
ATOM 946 C CA . SER A 1 129 ? -5.453 6.512 13.625 1 97.25 129 SER A CA 1
ATOM 947 C C . SER A 1 129 ? -5.98 5.688 14.797 1 97.25 129 SER A C 1
ATOM 949 O O . SER A 1 129 ? -7.07 5.953 15.305 1 97.25 129 SER A O 1
ATOM 951 N N . GLY A 1 130 ? -5.09 4.785 15.273 1 96.31 130 GLY A N 1
ATOM 952 C CA . GLY A 1 130 ? -5.59 3.869 16.281 1 96.31 130 GLY A CA 1
ATOM 953 C C . GLY A 1 130 ? -6.691 2.961 15.781 1 96.31 130 GLY A C 1
ATOM 954 O O . GLY A 1 130 ? -6.508 2.238 14.797 1 96.31 130 GLY A O 1
ATOM 955 N N . ASN A 1 131 ? -7.863 3.141 16.484 1 97.06 131 ASN A N 1
ATOM 956 C CA . ASN A 1 131 ? -8.969 2.266 16.094 1 97.06 131 ASN A CA 1
ATOM 957 C C . ASN A 1 131 ? -10.008 3.01 15.273 1 97.06 131 ASN A C 1
ATOM 959 O O . ASN A 1 131 ? -11.156 2.572 15.172 1 97.06 131 ASN A O 1
ATOM 963 N N . ALA A 1 132 ? -9.586 4.105 14.734 1 97.38 132 ALA A N 1
ATOM 964 C CA . ALA A 1 132 ? -10.5 4.941 13.969 1 97.38 132 ALA A CA 1
ATOM 965 C C . ALA A 1 132 ? -9.82 5.473 12.703 1 97.38 132 ALA A C 1
ATOM 967 O O . ALA A 1 132 ? -8.633 5.242 12.484 1 97.38 132 ALA A O 1
ATOM 968 N N . VAL A 1 133 ? -10.68 6.027 11.867 1 97.94 133 VAL A N 1
ATOM 969 C CA . VAL A 1 133 ? -10.172 6.781 10.727 1 97.94 133 VAL A CA 1
ATOM 970 C C . VAL A 1 133 ? -10.484 8.266 10.906 1 97.94 133 VAL A C 1
ATOM 972 O O . VAL A 1 133 ? -11.648 8.656 10.984 1 97.94 133 VAL A O 1
ATOM 975 N N . ARG A 1 134 ? -9.438 9.062 11.023 1 97.88 134 ARG A N 1
ATOM 976 C CA . ARG A 1 134 ? -9.602 10.508 11.047 1 97.88 134 ARG A CA 1
ATOM 977 C C . ARG A 1 134 ? -9.672 11.078 9.633 1 97.88 134 ARG A C 1
ATOM 979 O O . ARG A 1 134 ? -8.93 10.648 8.75 1 97.88 134 ARG A O 1
ATOM 986 N N . ILE A 1 135 ? -10.547 12.094 9.492 1 97.81 135 ILE A N 1
ATOM 987 C CA . ILE A 1 135 ? -10.797 12.648 8.172 1 97.81 135 ILE A CA 1
ATOM 988 C C . ILE A 1 135 ? -10.469 14.141 8.164 1 97.81 135 ILE A C 1
ATOM 990 O O . ILE A 1 135 ? -10.914 14.875 9.047 1 97.81 135 ILE A O 1
ATOM 994 N N . TRP A 1 136 ? -9.719 14.578 7.203 1 97.06 136 TRP A N 1
ATOM 995 C CA . TRP A 1 136 ? -9.438 15.992 6.977 1 97.06 136 TRP A CA 1
ATOM 996 C C . TRP A 1 136 ? -9.945 16.438 5.605 1 97.06 136 TRP A C 1
ATOM 998 O O . TRP A 1 136 ? -9.797 15.711 4.621 1 97.06 136 TRP A O 1
ATOM 1008 N N . GLU A 1 137 ? -10.555 17.609 5.594 1 95.5 137 GLU A N 1
ATOM 1009 C CA . GLU A 1 137 ? -10.758 18.312 4.328 1 95.5 137 GLU A CA 1
ATOM 1010 C C . GLU A 1 137 ? -9.508 19.078 3.916 1 95.5 137 GLU A C 1
ATOM 1012 O O . GLU A 1 137 ? -8.922 19.797 4.727 1 95.5 137 GLU A O 1
ATOM 1017 N N . LEU A 1 138 ? -9.117 19 2.652 1 95.19 138 LEU A N 1
ATOM 1018 C CA . LEU A 1 138 ? -7.77 19.422 2.277 1 95.19 138 LEU A CA 1
ATOM 1019 C C . LEU A 1 138 ? -7.758 20.891 1.87 1 95.19 138 LEU A C 1
ATOM 1021 O O . LEU A 1 138 ? -6.699 21.516 1.814 1 95.19 138 LEU A O 1
ATOM 1025 N N . SER A 1 139 ? -8.875 21.516 1.5 1 93.25 139 SER A N 1
ATOM 1026 C CA . SER A 1 139 ? -8.891 22.922 1.133 1 93.25 139 SER A CA 1
ATOM 1027 C C . SER A 1 139 ? -8.445 23.797 2.295 1 93.25 139 SER A C 1
ATOM 1029 O O . SER A 1 139 ? -7.73 24.781 2.096 1 93.25 139 SER A O 1
ATOM 1031 N N . ARG A 1 140 ? -8.812 23.484 3.525 1 92.38 140 ARG A N 1
ATOM 1032 C CA . ARG A 1 140 ? -8.445 24.281 4.703 1 92.38 140 ARG A CA 1
ATOM 1033 C C . ARG A 1 140 ? -7.578 23.453 5.656 1 92.38 140 ARG A C 1
ATOM 1035 O O . ARG A 1 140 ? -7.152 23.953 6.699 1 92.38 140 ARG A O 1
ATOM 1042 N N . LEU A 1 141 ? -7.348 22.172 5.359 1 94.56 141 LEU A N 1
ATOM 1043 C CA . LEU A 1 141 ? -6.582 21.25 6.188 1 94.56 141 LEU A CA 1
ATOM 1044 C C . LEU A 1 141 ? -7.156 21.172 7.598 1 94.56 141 LEU A C 1
ATOM 1046 O O . LEU A 1 141 ? -6.426 21.328 8.578 1 94.56 141 LEU A O 1
ATOM 1050 N N . GLN A 1 142 ? -8.438 20.953 7.641 1 94.94 142 GLN A N 1
ATOM 1051 C CA . GLN A 1 142 ? -9.141 20.844 8.922 1 94.94 142 GLN A CA 1
ATOM 1052 C C . GLN A 1 142 ? -9.781 19.469 9.078 1 94.94 142 GLN A C 1
ATOM 1054 O O . GLN A 1 142 ? -10.281 18.891 8.117 1 94.94 142 GLN A O 1
ATOM 1059 N N . PRO A 1 143 ? -9.773 19.016 10.383 1 95.88 143 PRO A N 1
ATOM 1060 C CA . PRO A 1 143 ? -10.492 17.766 10.617 1 95.88 143 PRO A CA 1
ATOM 1061 C C . PRO A 1 143 ? -12.008 17.922 10.477 1 95.88 143 PRO A C 1
ATOM 1063 O O . PRO A 1 143 ? -12.578 18.891 10.969 1 95.88 143 PRO A O 1
ATOM 1066 N N . VAL A 1 144 ? -12.625 16.969 9.75 1 96 144 VAL A N 1
ATOM 1067 C CA . VAL A 1 144 ? -14.055 17.141 9.508 1 96 144 VAL A CA 1
ATOM 1068 C C . VAL A 1 144 ? -14.82 15.922 10 1 96 144 VAL A C 1
ATOM 1070 O O . VAL A 1 144 ? -16.047 15.891 9.961 1 96 144 VAL A O 1
ATOM 1073 N N . GLY A 1 145 ? -14.133 14.867 10.438 1 95.06 145 GLY A N 1
ATOM 1074 C CA . GLY A 1 145 ? -14.859 13.703 10.914 1 95.06 145 GLY A CA 1
ATOM 1075 C C . GLY A 1 145 ? -13.945 12.586 11.398 1 95.06 145 GLY A C 1
ATOM 1076 O O . GLY A 1 145 ? -12.727 12.727 11.383 1 95.06 145 GLY A O 1
ATOM 1077 N N . LYS A 1 146 ? -14.633 11.641 11.914 1 95.5 146 LYS A N 1
ATOM 1078 C CA . LYS A 1 146 ? -13.992 10.43 12.414 1 95.5 146 LYS A CA 1
ATOM 1079 C C . LYS A 1 146 ? -14.891 9.211 12.227 1 95.5 146 LYS A C 1
ATOM 1081 O O . LYS A 1 146 ? -16.078 9.258 12.547 1 95.5 146 LYS A O 1
ATOM 1086 N N . LEU A 1 147 ? -14.359 8.172 11.594 1 96 147 LEU A N 1
ATOM 1087 C CA . LEU A 1 147 ? -15.078 6.914 11.484 1 96 147 LEU A CA 1
ATOM 1088 C C . LEU A 1 147 ? -14.656 5.941 12.578 1 96 147 LEU A C 1
ATOM 1090 O O . LEU A 1 147 ? -13.477 5.582 12.672 1 96 147 LEU A O 1
ATOM 1094 N N . THR A 1 148 ? -15.586 5.555 13.383 1 95.81 148 THR A N 1
ATOM 1095 C CA . THR A 1 148 ? -15.312 4.668 14.508 1 95.81 148 THR A CA 1
ATOM 1096 C C . THR A 1 148 ? -16.016 3.326 14.32 1 95.81 148 THR A C 1
ATOM 1098 O O . THR A 1 148 ? -16.797 3.154 13.375 1 95.81 148 THR A O 1
ATOM 1101 N N . GLY A 1 149 ? -15.68 2.295 15.242 1 93.81 149 GLY A N 1
ATOM 1102 C CA . GLY A 1 149 ? -16.344 1.005 15.18 1 93.81 149 GLY A CA 1
ATOM 1103 C C . GLY A 1 149 ? -15.414 -0.165 15.406 1 93.81 149 GLY A C 1
ATOM 1104 O O . GLY A 1 149 ? -15.82 -1.195 15.953 1 93.81 149 GLY A O 1
ATOM 1105 N N . HIS A 1 150 ? -14.211 -0.032 14.953 1 94.81 150 HIS A N 1
ATOM 1106 C CA . HIS A 1 150 ? -13.227 -1.076 15.227 1 94.81 150 HIS A CA 1
ATOM 1107 C C . HIS A 1 150 ? -12.844 -1.104 16.703 1 94.81 150 HIS A C 1
ATOM 1109 O O . HIS A 1 150 ? -12.867 -0.068 17.375 1 94.81 150 HIS A O 1
ATOM 1115 N N . ILE A 1 151 ? -12.453 -2.236 17.219 1 94.94 151 ILE A N 1
ATOM 1116 C CA . ILE A 1 151 ? -12.031 -2.32 18.609 1 94.94 151 ILE A CA 1
ATOM 1117 C C . ILE A 1 151 ? -10.508 -2.416 18.688 1 94.94 151 ILE A C 1
ATOM 1119 O O . ILE A 1 151 ? -9.93 -2.299 19.766 1 94.94 151 ILE A O 1
ATOM 1123 N N . GLY A 1 152 ? -9.867 -2.645 17.594 1 95.88 152 GLY A N 1
ATOM 1124 C CA . GLY A 1 152 ? -8.422 -2.621 17.484 1 95.88 152 GLY A CA 1
ATOM 1125 C C . GLY A 1 152 ? -7.914 -1.662 16.422 1 95.88 152 GLY A C 1
ATOM 1126 O O . GLY A 1 152 ? -8.711 -1.054 15.695 1 95.88 152 GLY A O 1
ATOM 1127 N N . PRO A 1 153 ? -6.574 -1.536 16.422 1 96.5 153 PRO A N 1
ATOM 1128 C CA . PRO A 1 153 ? -5.988 -0.594 15.461 1 96.5 153 PRO A CA 1
ATOM 1129 C C . PRO A 1 153 ? -6.383 -0.895 14.016 1 96.5 153 PRO A C 1
ATOM 1131 O O . PRO A 1 153 ? -6.418 -2.061 13.609 1 96.5 153 PRO A O 1
ATOM 1134 N N . VAL A 1 154 ? -6.789 0.147 13.258 1 96.38 154 VAL A N 1
ATOM 1135 C CA . VAL A 1 154 ? -6.949 0.066 11.812 1 96.38 154 VAL A CA 1
ATOM 1136 C C . VAL A 1 154 ? -5.578 -0.005 11.148 1 96.38 154 VAL A C 1
ATOM 1138 O O . VAL A 1 154 ? -4.758 0.902 11.305 1 96.38 154 VAL A O 1
ATOM 1141 N N . MET A 1 155 ? -5.32 -1.039 10.375 1 93.12 155 MET A N 1
ATOM 1142 C CA . MET A 1 155 ? -3.996 -1.294 9.82 1 93.12 155 MET A CA 1
ATOM 1143 C C . MET A 1 155 ? -3.908 -0.798 8.383 1 93.12 155 MET A C 1
ATOM 1145 O O . MET A 1 155 ? -2.855 -0.332 7.941 1 93.12 155 MET A O 1
ATOM 1149 N N . CYS A 1 156 ? -4.938 -0.967 7.621 1 93.25 156 CYS A N 1
ATOM 1150 C CA . CYS A 1 156 ? -4.965 -0.592 6.215 1 93.25 156 CYS A CA 1
ATOM 1151 C C . CYS A 1 156 ? -6.293 0.058 5.848 1 93.25 156 CYS A C 1
ATOM 1153 O O . CYS A 1 156 ? -7.301 -0.161 6.52 1 93.25 156 CYS A O 1
ATOM 1155 N N . LEU A 1 157 ? -6.277 0.918 4.863 1 95.25 157 LEU A N 1
ATOM 1156 C CA . LEU A 1 157 ? -7.52 1.508 4.379 1 95.25 157 LEU A CA 1
ATOM 1157 C C . LEU A 1 157 ? -7.41 1.872 2.9 1 95.25 157 LEU A C 1
ATOM 1159 O O . LEU A 1 157 ? -6.305 2.059 2.385 1 95.25 157 LEU A O 1
ATOM 1163 N N . THR A 1 158 ? -8.461 1.856 2.225 1 93.06 158 THR A N 1
ATOM 1164 C CA . THR A 1 158 ? -8.609 2.352 0.861 1 93.06 158 THR A CA 1
ATOM 1165 C C . THR A 1 158 ? -9.922 3.117 0.7 1 93.06 158 THR A C 1
ATOM 1167 O O . THR A 1 158 ? -10.828 2.977 1.518 1 93.06 158 THR A O 1
ATOM 1170 N N . VAL A 1 159 ? -9.867 3.998 -0.27 1 92.94 159 VAL A N 1
ATOM 1171 C CA . VAL A 1 159 ? -11.023 4.852 -0.512 1 92.94 159 VAL A CA 1
ATOM 1172 C C . VAL A 1 159 ? -11.484 4.699 -1.959 1 92.94 159 VAL A C 1
ATOM 1174 O O . VAL A 1 159 ? -10.68 4.785 -2.889 1 92.94 159 VAL A O 1
ATOM 1177 N N . ALA A 1 160 ? -12.703 4.402 -2.088 1 87.62 160 ALA A N 1
ATOM 1178 C CA . ALA A 1 160 ? -13.273 4.262 -3.424 1 87.62 160 ALA A CA 1
ATOM 1179 C C . ALA A 1 160 ? -14.359 5.305 -3.668 1 87.62 160 ALA A C 1
ATOM 1181 O O . ALA A 1 160 ? -14.945 5.84 -2.719 1 87.62 160 ALA A O 1
ATOM 1182 N N . ARG A 1 161 ? -14.43 5.645 -5.023 1 77.75 161 ARG A N 1
ATOM 1183 C CA . ARG A 1 161 ? -15.516 6.539 -5.418 1 77.75 161 ARG A CA 1
ATOM 1184 C C . ARG A 1 161 ? -16.797 5.758 -5.691 1 77.75 161 ARG A C 1
ATOM 1186 O O . ARG A 1 161 ? -16.75 4.66 -6.254 1 77.75 161 ARG A O 1
ATOM 1193 N N . THR A 1 162 ? -17.812 6.246 -5.18 1 74.31 162 THR A N 1
ATOM 1194 C CA . THR A 1 162 ? -19.109 5.684 -5.547 1 74.31 162 THR A CA 1
ATOM 1195 C C . THR A 1 162 ? -19.922 6.688 -6.355 1 74.31 162 THR A C 1
ATOM 1197 O O . THR A 1 162 ? -19.469 7.797 -6.625 1 74.31 162 THR A O 1
ATOM 1200 N N . ALA A 1 163 ? -21.016 6.207 -6.883 1 75.5 163 ALA A N 1
ATOM 1201 C CA . ALA A 1 163 ? -21.938 7.078 -7.59 1 75.5 163 ALA A CA 1
ATOM 1202 C C . ALA A 1 163 ? -22.453 8.195 -6.684 1 75.5 163 ALA A C 1
ATOM 1204 O O . ALA A 1 163 ? -22.891 9.242 -7.164 1 75.5 163 ALA A O 1
ATOM 1205 N N . SER A 1 164 ? -22.312 7.977 -5.43 1 75.94 164 SER A N 1
ATOM 1206 C CA . SER A 1 164 ? -22.688 8.992 -4.449 1 75.94 164 SER A CA 1
ATOM 1207 C C . SER A 1 164 ? -21.578 10.016 -4.258 1 75.94 164 SER A C 1
ATOM 1209 O O . SER A 1 164 ? -20.406 9.719 -4.504 1 75.94 164 SER A O 1
ATOM 1211 N N . PRO A 1 165 ? -21.938 11.219 -3.969 1 80.31 165 PRO A N 1
ATOM 1212 C CA . PRO A 1 165 ? -20.938 12.266 -3.711 1 80.31 165 PRO A CA 1
ATOM 1213 C C . PRO A 1 165 ? -20.047 11.938 -2.525 1 80.31 165 PRO A C 1
ATOM 1215 O O . PRO A 1 165 ? -19.031 12.625 -2.303 1 80.31 165 PRO A O 1
ATOM 1218 N N . ARG A 1 166 ? -20.422 10.898 -1.801 1 88 166 ARG A N 1
ATOM 1219 C CA . ARG A 1 166 ? -19.609 10.531 -0.642 1 88 166 ARG A CA 1
ATOM 1220 C C . ARG A 1 166 ? -18.609 9.43 -0.995 1 88 166 ARG A C 1
ATOM 1222 O O . ARG A 1 166 ? -18.922 8.547 -1.798 1 88 166 ARG A O 1
ATOM 1229 N N . ASP A 1 167 ? -17.484 9.531 -0.332 1 91 167 ASP A N 1
ATOM 1230 C CA . ASP A 1 167 ? -16.469 8.492 -0.501 1 91 167 ASP A CA 1
ATOM 1231 C C . ASP A 1 167 ? -16.859 7.219 0.24 1 91 167 ASP A C 1
ATOM 1233 O O . ASP A 1 167 ? -17.5 7.277 1.295 1 91 167 ASP A O 1
ATOM 1237 N N . LEU A 1 168 ? -16.547 6.121 -0.348 1 91.44 168 LEU A N 1
ATOM 1238 C CA . LEU A 1 168 ? -16.609 4.84 0.349 1 91.44 168 LEU A CA 1
ATOM 1239 C C . LEU A 1 168 ? -15.25 4.484 0.955 1 91.44 168 LEU A C 1
ATOM 1241 O O . LEU A 1 168 ? -14.281 4.266 0.229 1 91.44 168 LEU A O 1
ATOM 1245 N N . VAL A 1 169 ? -15.195 4.379 2.303 1 93.69 169 VAL A N 1
ATOM 1246 C CA . VAL A 1 169 ? -13.953 4.094 3.018 1 93.69 169 VAL A CA 1
ATOM 1247 C C . VAL A 1 169 ? -13.961 2.646 3.506 1 93.69 169 VAL A C 1
ATOM 1249 O O . VAL A 1 169 ? -14.891 2.225 4.203 1 93.69 169 VAL A O 1
ATOM 1252 N N . VAL A 1 170 ? -12.969 1.886 3.125 1 93.75 170 VAL A N 1
ATOM 1253 C CA . VAL A 1 170 ? -12.82 0.495 3.541 1 93.75 170 VAL A CA 1
ATOM 1254 C C . VAL A 1 170 ? -11.625 0.36 4.48 1 93.75 170 VAL A C 1
ATOM 1256 O O . VAL A 1 170 ? -10.531 0.841 4.18 1 93.75 170 VAL A O 1
ATOM 1259 N N . THR A 1 171 ? -11.844 -0.296 5.586 1 95.12 171 THR A N 1
ATOM 1260 C CA . THR A 1 171 ? -10.773 -0.419 6.57 1 95.12 171 THR A CA 1
ATOM 1261 C C . THR A 1 171 ? -10.57 -1.877 6.973 1 95.12 171 THR A C 1
ATOM 1263 O O . THR A 1 171 ? -11.539 -2.633 7.09 1 95.12 171 THR A O 1
ATOM 1266 N N . GLY A 1 172 ? -9.367 -2.258 7.133 1 94 172 GLY A N 1
ATOM 1267 C CA . GLY A 1 172 ? -8.961 -3.502 7.766 1 94 172 GLY A CA 1
ATOM 1268 C C . GLY A 1 172 ? -8.258 -3.295 9.094 1 94 172 GLY A C 1
ATOM 1269 O O . GLY A 1 172 ? -7.363 -2.449 9.203 1 94 172 GLY A O 1
ATOM 1270 N N . SER A 1 173 ? -8.664 -4.109 10.055 1 95.12 173 SER A N 1
ATOM 1271 C CA . SER A 1 173 ? -8.219 -3.857 11.422 1 95.12 173 SER A CA 1
ATOM 1272 C C . SER A 1 173 ? -7.559 -5.094 12.023 1 95.12 173 SER A C 1
ATOM 1274 O O . SER A 1 173 ? -7.742 -6.207 11.523 1 95.12 173 SER A O 1
ATOM 1276 N N . LYS A 1 174 ? -6.785 -4.828 13.102 1 94.44 174 LYS A N 1
ATOM 1277 C CA . LYS A 1 174 ? -6.23 -5.91 13.906 1 94.44 174 LYS A CA 1
ATOM 1278 C C . LYS A 1 174 ? -7.332 -6.699 14.609 1 94.44 174 LYS A C 1
ATOM 1280 O O . LYS A 1 174 ? -7.102 -7.816 15.078 1 94.44 174 LYS A O 1
ATOM 1285 N N . ASP A 1 175 ? -8.539 -6.191 14.711 1 93.5 175 ASP A N 1
ATOM 1286 C CA . ASP A 1 175 ? -9.648 -6.891 15.359 1 93.5 175 ASP A CA 1
ATOM 1287 C C . ASP A 1 175 ? -10.266 -7.926 14.422 1 93.5 175 ASP A C 1
ATOM 1289 O O . ASP A 1 175 ? -11.297 -8.516 14.734 1 93.5 175 ASP A O 1
ATOM 1293 N N . HIS A 1 176 ? -9.734 -8.023 13.227 1 91.5 176 HIS A N 1
ATOM 1294 C CA . HIS A 1 176 ? -10.062 -9.047 12.242 1 91.5 176 HIS A CA 1
ATOM 1295 C C . HIS A 1 176 ? -11.289 -8.648 11.422 1 91.5 176 HIS A C 1
ATOM 1297 O O . HIS A 1 176 ? -11.805 -9.453 10.641 1 91.5 176 HIS A O 1
ATOM 1303 N N . TYR A 1 177 ? -11.766 -7.449 11.609 1 91.12 177 TYR A N 1
ATOM 1304 C CA . TYR A 1 177 ? -12.945 -7.02 10.867 1 91.12 177 TYR A CA 1
ATOM 1305 C C . TYR A 1 177 ? -12.555 -6.094 9.719 1 91.12 177 TYR A C 1
ATOM 1307 O O . TYR A 1 177 ? -11.594 -5.332 9.828 1 91.12 177 TYR A O 1
ATOM 1315 N N . VAL A 1 178 ? -13.281 -6.223 8.656 1 93 178 VAL A N 1
ATOM 1316 C CA . VAL A 1 178 ? -13.328 -5.246 7.574 1 93 178 VAL A CA 1
ATOM 1317 C C . VAL A 1 178 ? -14.578 -4.379 7.707 1 93 178 VAL A C 1
ATOM 1319 O O . VAL A 1 178 ? -15.672 -4.895 7.949 1 93 178 VAL A O 1
ATOM 1322 N N . LYS A 1 179 ? -14.414 -3.119 7.57 1 92.75 179 LYS A N 1
ATOM 1323 C CA . LYS A 1 179 ? -15.578 -2.24 7.605 1 92.75 179 LYS A CA 1
ATOM 1324 C C . LYS A 1 179 ? -15.625 -1.335 6.379 1 92.75 179 LYS A C 1
ATOM 1326 O O . LYS A 1 179 ? -14.586 -0.859 5.914 1 92.75 179 LYS A O 1
ATOM 1331 N N . VAL A 1 180 ? -16.781 -1.188 5.812 1 91.81 180 VAL A N 1
ATOM 1332 C CA . VAL A 1 180 ? -17.094 -0.286 4.707 1 91.81 180 VAL A CA 1
ATOM 1333 C C . VAL A 1 180 ? -18.047 0.809 5.176 1 91.81 180 VAL A C 1
ATOM 1335 O O . VAL A 1 180 ? -19.156 0.522 5.617 1 91.81 180 VAL A O 1
ATOM 1338 N N . ARG A 1 181 ? -17.531 2.027 5.074 1 92.19 181 ARG A N 1
ATOM 1339 C CA . ARG A 1 181 ? -18.328 3.152 5.555 1 92.19 181 ARG A CA 1
ATOM 1340 C C . ARG A 1 181 ? -18.266 4.324 4.578 1 92.19 181 ARG A C 1
ATOM 1342 O O . ARG A 1 181 ? -17.281 4.488 3.859 1 92.19 181 ARG A O 1
ATOM 1349 N N . ARG A 1 182 ? -19.328 5.043 4.609 1 89.25 182 ARG A N 1
ATOM 1350 C CA . ARG A 1 182 ? -19.344 6.27 3.816 1 89.25 182 ARG A CA 1
ATOM 1351 C C . ARG A 1 182 ? -18.766 7.438 4.609 1 89.25 182 ARG A C 1
ATOM 1353 O O . ARG A 1 182 ? -18.953 7.523 5.824 1 89.25 182 ARG A O 1
ATOM 1360 N N . SER A 1 183 ? -18 8.273 3.867 1 90.25 183 SER A N 1
ATOM 1361 C CA . SER A 1 183 ? -17.5 9.484 4.516 1 90.25 183 SER A CA 1
ATOM 1362 C C . SER A 1 183 ? -18.641 10.375 4.98 1 90.25 183 SER A C 1
ATOM 1364 O O . SER A 1 183 ? -19.766 10.281 4.461 1 90.25 183 SER A O 1
ATOM 1366 N N . PRO A 1 184 ? -18.328 11.156 6.031 1 83.38 184 PRO A N 1
ATOM 1367 C CA . PRO A 1 184 ? -19.375 12.125 6.391 1 83.38 184 PRO A CA 1
ATOM 1368 C C . PRO A 1 184 ? -19.625 13.148 5.281 1 83.38 184 PRO A C 1
ATOM 1370 O O . PRO A 1 184 ? -18.781 13.359 4.418 1 83.38 184 PRO A O 1
ATOM 1373 N N . ARG A 1 185 ? -20.922 13.57 5.164 1 75.19 185 ARG A N 1
ATOM 1374 C CA . ARG A 1 185 ? -21.234 14.617 4.195 1 75.19 185 ARG A CA 1
ATOM 1375 C C . ARG A 1 185 ? -20.375 15.859 4.434 1 75.19 185 ARG A C 1
ATOM 1377 O O . ARG A 1 185 ? -20.172 16.266 5.578 1 75.19 185 ARG A O 1
ATOM 1384 N N . PRO A 1 186 ? -19.656 16.266 3.234 1 60.78 186 PRO A N 1
ATOM 1385 C CA . PRO A 1 186 ? -18.938 17.531 3.445 1 60.78 186 PRO A CA 1
ATOM 1386 C C . PRO A 1 186 ? -19.828 18.609 4.078 1 60.78 186 PRO A C 1
ATOM 1388 O O . PRO A 1 186 ? -21.031 18.625 3.842 1 60.78 186 PRO A O 1
ATOM 1391 N N . GLY A 1 187 ? -19.625 19 5.27 1 48.28 187 GLY A N 1
ATOM 1392 C CA . GLY A 1 187 ? -20.438 20.062 5.84 1 48.28 187 GLY A CA 1
ATOM 1393 C C . GLY A 1 187 ? -20.703 21.203 4.875 1 48.28 187 GLY A C 1
ATOM 1394 O O . GLY A 1 187 ? -19.984 21.359 3.887 1 48.28 187 GLY A O 1
ATOM 1395 N N . PRO A 1 188 ? -22.016 21.859 4.926 1 44.56 188 PRO A N 1
ATOM 1396 C CA . PRO A 1 188 ? -22.203 23.141 4.227 1 44.56 188 PRO A CA 1
ATOM 1397 C C . PRO A 1 188 ? -21.094 24.141 4.516 1 44.56 188 PRO A C 1
ATOM 1399 O O . PRO A 1 188 ? -20.422 24.047 5.551 1 44.56 188 PRO A O 1
ATOM 1402 N N . MET B 1 1 ? -21.906 -5.633 9.664 1 36.47 1 MET B N 1
ATOM 1403 C CA . MET B 1 1 ? -20.688 -6.254 10.172 1 36.47 1 MET B CA 1
ATOM 1404 C C . MET B 1 1 ? -20.266 -7.426 9.289 1 36.47 1 MET B C 1
ATOM 1406 O O . MET B 1 1 ? -21 -8.414 9.172 1 36.47 1 MET B O 1
ATOM 1410 N N . ALA B 1 2 ? -19.797 -7.223 8.156 1 52.34 2 ALA B N 1
ATOM 1411 C CA . ALA B 1 2 ? -19.406 -8.445 7.469 1 52.34 2 ALA B CA 1
ATOM 1412 C C . ALA B 1 2 ? -18.578 -9.352 8.391 1 52.34 2 ALA B C 1
ATOM 1414 O O . ALA B 1 2 ? -17.859 -8.867 9.258 1 52.34 2 ALA B O 1
ATOM 1415 N N . GLU B 1 3 ? -19.109 -10.328 8.883 1 60.69 3 GLU B N 1
ATOM 1416 C CA . GLU B 1 3 ? -18.375 -11.328 9.641 1 60.69 3 GLU B CA 1
ATOM 1417 C C . GLU B 1 3 ? -17.078 -11.711 8.93 1 60.69 3 GLU B C 1
ATOM 1419 O O . GLU B 1 3 ? -17.094 -12.07 7.75 1 60.69 3 GLU B O 1
ATOM 1424 N N . GLY B 1 4 ? -15.969 -11.016 9.227 1 75 4 GLY B N 1
ATOM 1425 C CA . GLY B 1 4 ? -14.688 -10.844 8.555 1 75 4 GLY B CA 1
ATOM 1426 C C . GLY B 1 4 ? -13.727 -11.992 8.789 1 75 4 GLY B C 1
ATOM 1427 O O . GLY B 1 4 ? -14.148 -13.156 8.859 1 75 4 GLY B O 1
ATOM 1428 N N . HIS B 1 5 ? -12.547 -11.875 8.695 1 92.06 5 HIS B N 1
ATOM 1429 C CA . HIS B 1 5 ? -11.375 -12.703 8.945 1 92.06 5 HIS B CA 1
ATOM 1430 C C . HIS B 1 5 ? -11.297 -13.133 10.406 1 92.06 5 HIS B C 1
ATOM 1432 O O . HIS B 1 5 ? -12.047 -12.625 11.242 1 92.06 5 HIS B O 1
ATOM 1438 N N . THR B 1 6 ? -10.656 -14.234 10.742 1 94.5 6 THR B N 1
ATOM 1439 C CA . THR B 1 6 ? -10.492 -14.711 12.109 1 94.5 6 THR B CA 1
ATOM 1440 C C . THR B 1 6 ? -9.211 -14.156 12.727 1 94.5 6 THR B C 1
ATOM 1442 O O . THR B 1 6 ? -8.969 -14.312 13.922 1 94.5 6 THR B O 1
ATOM 1445 N N . LYS B 1 7 ? -8.398 -13.555 12.016 1 95.31 7 LYS B N 1
ATOM 1446 C CA . LYS B 1 7 ? -7.172 -12.891 12.438 1 95.31 7 LYS B CA 1
ATOM 1447 C C . LYS B 1 7 ? -7.016 -11.531 11.758 1 95.31 7 LYS B C 1
ATOM 1449 O O . LYS B 1 7 ? -7.848 -11.148 10.938 1 95.31 7 LYS B O 1
ATOM 1454 N N . PRO B 1 8 ? -5.988 -10.75 12.172 1 93.56 8 PRO B N 1
ATOM 1455 C CA . PRO B 1 8 ? -5.812 -9.398 11.648 1 93.56 8 PRO B CA 1
ATOM 1456 C C . PRO B 1 8 ? -5.727 -9.352 10.125 1 93.56 8 PRO B C 1
ATOM 1458 O O . PRO B 1 8 ? -5.125 -10.242 9.516 1 93.56 8 PRO B O 1
ATOM 1461 N N . ILE B 1 9 ? -6.301 -8.281 9.57 1 94.31 9 ILE B N 1
ATOM 1462 C CA . ILE B 1 9 ? -6.207 -7.977 8.148 1 94.31 9 ILE B CA 1
ATOM 1463 C C . ILE B 1 9 ? -4.875 -7.293 7.855 1 94.31 9 ILE B C 1
ATOM 1465 O O . ILE B 1 9 ? -4.453 -6.395 8.586 1 94.31 9 ILE B O 1
ATOM 1469 N N . LEU B 1 10 ? -4.215 -7.637 6.746 1 93.5 10 LEU B N 1
ATOM 1470 C CA . LEU B 1 10 ? -2.869 -7.141 6.465 1 93.5 10 LEU B CA 1
ATOM 1471 C C . LEU B 1 10 ? -2.844 -6.336 5.172 1 93.5 10 LEU B C 1
ATOM 1473 O O . LEU B 1 10 ? -1.971 -5.488 4.98 1 93.5 10 LEU B O 1
ATOM 1477 N N . CYS B 1 11 ? -3.719 -6.574 4.262 1 92.88 11 CYS B N 1
ATOM 1478 C CA . CYS B 1 11 ? -3.705 -5.898 2.967 1 92.88 11 CYS B CA 1
ATOM 1479 C C . CYS B 1 11 ? -5.105 -5.824 2.375 1 92.88 11 CYS B C 1
ATOM 1481 O O . CYS B 1 11 ? -5.992 -6.586 2.771 1 92.88 11 CYS B O 1
ATOM 1483 N N . LEU B 1 12 ? -5.262 -4.918 1.409 1 94 12 LEU B N 1
ATOM 1484 C CA . LEU B 1 12 ? -6.527 -4.695 0.718 1 94 12 LEU B CA 1
ATOM 1485 C C . LEU B 1 12 ? -6.289 -4.297 -0.735 1 94 12 LEU B C 1
ATOM 1487 O O . LEU B 1 12 ? -5.25 -3.719 -1.062 1 94 12 LEU B O 1
ATOM 1491 N N . ASP B 1 13 ? -7.164 -4.648 -1.559 1 94.62 13 ASP B N 1
ATOM 1492 C CA . ASP B 1 13 ? -7.312 -4.137 -2.918 1 94.62 13 ASP B CA 1
ATOM 1493 C C . ASP B 1 13 ? -8.789 -4.023 -3.303 1 94.62 13 ASP B C 1
ATOM 1495 O O . ASP B 1 13 ? -9.594 -4.879 -2.947 1 94.62 13 ASP B O 1
ATOM 1499 N N . ALA B 1 14 ? -9.148 -2.873 -3.969 1 93.06 14 ALA B N 1
ATOM 1500 C CA . ALA B 1 14 ? -10.57 -2.672 -4.234 1 93.06 14 ALA B CA 1
ATOM 1501 C C . ALA B 1 14 ? -10.789 -2.053 -5.609 1 93.06 14 ALA B C 1
ATOM 1503 O O . ALA B 1 14 ? -9.93 -1.324 -6.113 1 93.06 14 ALA B O 1
ATOM 1504 N N . THR B 1 15 ? -11.844 -2.43 -6.219 1 90.75 15 THR B N 1
ATOM 1505 C CA . THR B 1 15 ? -12.461 -1.707 -7.332 1 90.75 15 THR B CA 1
ATOM 1506 C C . THR B 1 15 ? -13.719 -0.974 -6.871 1 90.75 15 THR B C 1
ATOM 1508 O O . THR B 1 15 ? -13.938 -0.802 -5.672 1 90.75 15 THR B O 1
ATOM 1511 N N . ASP B 1 16 ? -14.477 -0.562 -7.84 1 84.81 16 ASP B N 1
ATOM 1512 C CA . ASP B 1 16 ? -15.727 0.099 -7.5 1 84.81 16 ASP B CA 1
ATOM 1513 C C . ASP B 1 16 ? -16.766 -0.908 -6.992 1 84.81 16 ASP B C 1
ATOM 1515 O O . ASP B 1 16 ? -17.75 -0.528 -6.363 1 84.81 16 ASP B O 1
ATOM 1519 N N . GLU B 1 17 ? -16.531 -2.225 -7.293 1 89.75 17 GLU B N 1
ATOM 1520 C CA . GLU B 1 17 ? -17.562 -3.199 -6.98 1 89.75 17 GLU B CA 1
ATOM 1521 C C . GLU B 1 17 ? -17.031 -4.309 -6.078 1 89.75 17 GLU B C 1
ATOM 1523 O O . GLU B 1 17 ? -17.797 -4.961 -5.367 1 89.75 17 GLU B O 1
ATOM 1528 N N . LEU B 1 18 ? -15.773 -4.484 -6.121 1 93.25 18 LEU B N 1
ATOM 1529 C CA . LEU B 1 18 ? -15.203 -5.621 -5.406 1 93.25 18 LEU B CA 1
ATOM 1530 C C . LEU B 1 18 ? -14.148 -5.164 -4.41 1 93.25 18 LEU B C 1
ATOM 1532 O O . LEU B 1 18 ? -13.43 -4.191 -4.664 1 93.25 18 LEU B O 1
ATOM 1536 N N . LEU B 1 19 ? -14.102 -5.879 -3.305 1 94.25 19 LEU B N 1
ATOM 1537 C CA . LEU B 1 19 ? -13.07 -5.707 -2.287 1 94.25 19 LEU B CA 1
ATOM 1538 C C . LEU B 1 19 ? -12.367 -7.031 -1.989 1 94.25 19 LEU B C 1
ATOM 1540 O O . LEU B 1 19 ? -13.023 -8.07 -1.868 1 94.25 19 LEU B O 1
ATOM 1544 N N . PHE B 1 20 ? -11.023 -6.953 -1.937 1 96.38 20 PHE B N 1
ATOM 1545 C CA . PHE B 1 20 ? -10.219 -8.109 -1.555 1 96.38 20 PHE B CA 1
ATOM 1546 C C . PHE B 1 20 ? -9.406 -7.812 -0.298 1 96.38 20 PHE B C 1
ATOM 1548 O O . PHE B 1 20 ? -8.805 -6.746 -0.181 1 96.38 20 PHE B O 1
ATOM 1555 N N . THR B 1 21 ? -9.477 -8.797 0.617 1 96.38 21 THR B N 1
ATOM 1556 C CA . THR B 1 21 ? -8.766 -8.625 1.878 1 96.38 21 THR B CA 1
ATOM 1557 C C . THR B 1 21 ? -7.852 -9.82 2.154 1 96.38 21 THR B C 1
ATOM 1559 O O . THR B 1 21 ? -8.25 -10.969 1.953 1 96.38 21 THR B O 1
ATOM 1562 N N . GLY B 1 22 ? -6.637 -9.547 2.541 1 96.94 22 GLY B N 1
ATOM 1563 C CA . GLY B 1 22 ? -5.703 -10.555 3.01 1 96.94 22 GLY B CA 1
ATOM 1564 C C . GLY B 1 22 ? -5.461 -10.5 4.508 1 96.94 22 GLY B C 1
ATOM 1565 O O . GLY B 1 22 ? -5.402 -9.414 5.09 1 96.94 22 GLY B O 1
ATOM 1566 N N . SER B 1 23 ? -5.254 -11.648 5.066 1 96.69 23 SER B N 1
ATOM 1567 C CA . SER B 1 23 ? -5.277 -11.727 6.523 1 96.69 23 SER B CA 1
ATOM 1568 C C . SER B 1 23 ? -4.176 -12.641 7.043 1 96.69 23 SER B C 1
ATOM 1570 O O . SER B 1 23 ? -3.613 -13.438 6.285 1 96.69 23 SER B O 1
ATOM 1572 N N . LYS B 1 24 ? -3.957 -12.523 8.367 1 96.06 24 LYS B N 1
ATOM 1573 C CA . LYS B 1 24 ? -3.086 -13.445 9.086 1 96.06 24 LYS B CA 1
ATOM 1574 C C . LYS B 1 24 ? -3.721 -14.828 9.203 1 96.06 24 LYS B C 1
ATOM 1576 O O . LYS B 1 24 ? -3.045 -15.797 9.547 1 96.06 24 LYS B O 1
ATOM 1581 N N . ASP B 1 25 ? -4.996 -15.047 8.891 1 94.75 25 ASP B N 1
ATOM 1582 C CA . ASP B 1 25 ? -5.656 -16.344 9 1 94.75 25 ASP B CA 1
ATOM 1583 C C . ASP B 1 25 ? -5.391 -17.203 7.766 1 94.75 25 ASP B C 1
ATOM 1585 O O . ASP B 1 25 ? -6.082 -18.203 7.531 1 94.75 25 ASP B O 1
ATOM 1589 N N . ARG B 1 26 ? -4.488 -16.703 6.902 1 95.5 26 ARG B N 1
ATOM 1590 C CA . ARG B 1 26 ? -3.967 -17.422 5.75 1 95.5 26 ARG B CA 1
ATOM 1591 C C . ARG B 1 26 ? -4.992 -17.469 4.625 1 95.5 26 ARG B C 1
ATOM 1593 O O . ARG B 1 26 ? -4.949 -18.359 3.773 1 95.5 26 ARG B O 1
ATOM 1600 N N . SER B 1 27 ? -5.906 -16.5 4.645 1 95.38 27 SER B N 1
ATOM 1601 C CA . SER B 1 27 ? -6.902 -16.469 3.582 1 95.38 27 SER B CA 1
ATOM 1602 C C . SER B 1 27 ? -7.027 -15.07 2.992 1 95.38 27 SER B C 1
ATOM 1604 O O . SER B 1 27 ? -6.668 -14.078 3.639 1 95.38 27 SER B O 1
ATOM 1606 N N . CYS B 1 28 ? -7.359 -15.102 1.781 1 96.69 28 CYS B N 1
ATOM 1607 C CA . CYS B 1 28 ? -7.891 -13.914 1.111 1 96.69 28 CYS B CA 1
ATOM 1608 C C . CYS B 1 28 ? -9.406 -14.008 0.958 1 96.69 28 CYS B C 1
ATOM 1610 O O . CYS B 1 28 ? -9.945 -15.086 0.716 1 96.69 28 CYS B O 1
ATOM 1612 N N . LYS B 1 29 ? -10.078 -12.875 1.144 1 96.62 29 LYS B N 1
ATOM 1613 C CA . LYS B 1 29 ? -11.531 -12.875 0.947 1 96.62 29 LYS B CA 1
ATOM 1614 C C . LYS B 1 29 ? -11.945 -11.82 -0.08 1 96.62 29 LYS B C 1
ATOM 1616 O O . LYS B 1 29 ? -11.273 -10.797 -0.236 1 96.62 29 LYS B O 1
ATOM 1621 N N . MET B 1 30 ? -13.008 -12.203 -0.716 1 96.12 30 MET B N 1
ATOM 1622 C CA . MET B 1 30 ? -13.625 -11.336 -1.715 1 96.12 30 MET B CA 1
ATOM 1623 C C . MET B 1 30 ? -15 -10.859 -1.247 1 96.12 30 MET B C 1
ATOM 1625 O O . MET B 1 30 ? -15.805 -11.656 -0.772 1 96.12 30 MET B O 1
ATOM 1629 N N . TRP B 1 31 ? -15.203 -9.578 -1.436 1 94.25 31 TRP B N 1
ATOM 1630 C CA . TRP B 1 31 ? -16.438 -8.961 -0.976 1 94.25 31 TRP B CA 1
ATOM 1631 C C . TRP B 1 31 ? -17.078 -8.141 -2.088 1 94.25 31 TRP B C 1
ATOM 1633 O O . TRP B 1 31 ? -16.391 -7.562 -2.926 1 94.25 31 TRP B O 1
ATOM 1643 N N . ASN B 1 32 ? -18.469 -8.164 -2.033 1 92.25 32 ASN B N 1
ATOM 1644 C CA . ASN B 1 32 ? -19.203 -7.137 -2.76 1 92.25 32 ASN B CA 1
ATOM 1645 C C . ASN B 1 32 ? -19.109 -5.785 -2.057 1 92.25 32 ASN B C 1
ATOM 1647 O O . ASN B 1 32 ? -19.641 -5.613 -0.96 1 92.25 32 ASN B O 1
ATOM 1651 N N . LEU B 1 33 ? -18.438 -4.859 -2.654 1 89.06 33 LEU B N 1
ATOM 1652 C CA . LEU B 1 33 ? -18.172 -3.602 -1.971 1 89.06 33 LEU B CA 1
ATOM 1653 C C . LEU B 1 33 ? -19.438 -2.771 -1.824 1 89.06 33 LEU B C 1
ATOM 1655 O O . LEU B 1 33 ? -19.578 -1.999 -0.873 1 89.06 33 LEU B O 1
ATOM 1659 N N . VAL B 1 34 ? -20.344 -2.906 -2.689 1 83.5 34 VAL B N 1
ATOM 1660 C CA . VAL B 1 34 ? -21.578 -2.119 -2.688 1 83.5 34 VAL B CA 1
ATOM 1661 C C . VAL B 1 34 ? -22.484 -2.592 -1.559 1 83.5 34 VAL B C 1
ATOM 1663 O O . VAL B 1 34 ? -23.062 -1.774 -0.839 1 83.5 34 VAL B O 1
ATOM 1666 N N . THR B 1 35 ? -22.531 -3.84 -1.365 1 85.12 35 THR B N 1
ATOM 1667 C CA . THR B 1 35 ? -23.453 -4.383 -0.378 1 85.12 35 THR B CA 1
ATOM 1668 C C . THR B 1 35 ? -22.734 -4.68 0.935 1 85.12 35 THR B C 1
ATOM 1670 O O . THR B 1 35 ? -23.375 -4.844 1.976 1 85.12 35 THR B O 1
ATOM 1673 N N . GLY B 1 36 ? -21.484 -4.875 0.875 1 85.56 36 GLY B N 1
ATOM 1674 C CA . GLY B 1 36 ? -20.703 -5.234 2.049 1 85.56 36 GLY B CA 1
ATOM 1675 C C . GLY B 1 36 ? -20.719 -6.727 2.34 1 85.56 36 GLY B C 1
ATOM 1676 O O . GLY B 1 36 ? -20.203 -7.168 3.369 1 85.56 36 GLY B O 1
ATOM 1677 N N . GLN B 1 37 ? -21.219 -7.5 1.436 1 89.19 37 GLN B N 1
ATOM 1678 C CA . GLN B 1 37 ? -21.375 -8.938 1.669 1 89.19 37 GLN B CA 1
ATOM 1679 C C . GLN B 1 37 ? -20.141 -9.703 1.183 1 89.19 37 GLN B C 1
ATOM 1681 O O . GLN B 1 37 ? -19.625 -9.422 0.103 1 89.19 37 GLN B O 1
ATOM 1686 N N . GLU B 1 38 ? -19.688 -10.688 1.992 1 92 38 GLU B N 1
ATOM 1687 C CA . GLU B 1 38 ? -18.641 -11.609 1.549 1 92 38 GLU B CA 1
ATOM 1688 C C . GLU B 1 38 ? -19.141 -12.484 0.401 1 92 38 GLU B C 1
ATOM 1690 O O . GLU B 1 38 ? -20.219 -13.086 0.483 1 92 38 GLU B O 1
ATOM 1695 N N . ILE B 1 39 ? -18.391 -12.555 -0.607 1 94.31 39 ILE B N 1
ATOM 1696 C CA . ILE B 1 39 ? -18.734 -13.344 -1.78 1 94.31 39 ILE B CA 1
ATOM 1697 C C . ILE B 1 39 ? -18.031 -14.695 -1.718 1 94.31 39 ILE B C 1
ATOM 1699 O O . ILE B 1 39 ? -18.625 -15.734 -2.004 1 94.31 39 ILE B O 1
ATOM 1703 N N . ALA B 1 40 ? -16.734 -14.719 -1.415 1 94.75 40 ALA B N 1
ATOM 1704 C CA . ALA B 1 40 ? -15.938 -15.945 -1.438 1 94.75 40 ALA B CA 1
ATOM 1705 C C . ALA B 1 40 ? -14.742 -15.844 -0.5 1 94.75 40 ALA B C 1
ATOM 1707 O O . ALA B 1 40 ? -14.211 -14.75 -0.278 1 94.75 40 ALA B O 1
ATOM 1708 N N . ALA B 1 41 ? -14.359 -17 0.041 1 94.5 41 ALA B N 1
ATOM 1709 C CA . ALA B 1 41 ? -13.094 -17.141 0.75 1 94.5 41 ALA B CA 1
ATOM 1710 C C . ALA B 1 41 ? -12.07 -17.891 -0.104 1 94.5 41 ALA B C 1
ATOM 1712 O O . ALA B 1 41 ? -12.32 -19.016 -0.542 1 94.5 41 ALA B O 1
ATOM 1713 N N . LEU B 1 42 ? -11.008 -17.234 -0.393 1 95.88 42 LEU B N 1
ATOM 1714 C CA . LEU B 1 42 ? -9.906 -17.812 -1.165 1 95.88 42 LEU B CA 1
ATOM 1715 C C . LEU B 1 42 ? -8.852 -18.406 -0.244 1 95.88 42 LEU B C 1
ATOM 1717 O O . LEU B 1 42 ? -7.887 -17.719 0.124 1 95.88 42 LEU B O 1
ATOM 1721 N N . LYS B 1 43 ? -9.039 -19.672 0.006 1 94.38 43 LYS B N 1
ATOM 1722 C CA . LYS B 1 43 ? -8.266 -20.328 1.061 1 94.38 43 LYS B CA 1
ATOM 1723 C C . LYS B 1 43 ? -7.105 -21.125 0.476 1 94.38 43 LYS B C 1
ATOM 1725 O O . LYS B 1 43 ? -7.066 -21.391 -0.729 1 94.38 43 LYS B O 1
ATOM 1730 N N . GLY B 1 44 ? -6.141 -21.453 1.446 1 92 44 GLY B N 1
ATOM 1731 C CA . GLY B 1 44 ? -5.133 -22.422 1.038 1 92 44 GLY B CA 1
ATOM 1732 C C . GLY B 1 44 ? -3.719 -21.875 1.112 1 92 44 GLY B C 1
ATOM 1733 O O . GLY B 1 44 ? -2.756 -22.594 0.831 1 92 44 GLY B O 1
ATOM 1734 N N . HIS B 1 45 ? -3.559 -20.578 1.495 1 95.56 45 HIS B N 1
ATOM 1735 C CA . HIS B 1 45 ? -2.205 -20.078 1.68 1 95.56 45 HIS B CA 1
ATOM 1736 C C . HIS B 1 45 ? -1.532 -20.719 2.887 1 95.56 45 HIS B C 1
ATOM 1738 O O . HIS B 1 45 ? -2.199 -21.062 3.869 1 95.56 45 HIS B O 1
ATOM 1744 N N . PRO B 1 46 ? -0.263 -20.953 2.832 1 93.94 46 PRO B N 1
ATOM 1745 C CA . PRO B 1 46 ? 0.444 -21.594 3.936 1 93.94 46 PRO B CA 1
ATOM 1746 C C . PRO B 1 46 ? 0.692 -20.656 5.113 1 93.94 46 PRO B C 1
ATOM 1748 O O . PRO B 1 46 ? 1.044 -21.109 6.207 1 93.94 46 PRO B O 1
ATOM 1751 N N . SER B 1 47 ? 0.635 -19.344 4.953 1 96 47 SER B N 1
ATOM 1752 C CA . SER B 1 47 ? 0.916 -18.328 5.961 1 96 47 SER B CA 1
ATOM 1753 C C . SER B 1 47 ? 0.144 -17.047 5.676 1 96 47 SER B C 1
ATOM 1755 O O . SER B 1 47 ? -0.836 -17.047 4.926 1 96 47 SER B O 1
ATOM 1757 N N . ASN B 1 48 ? 0.549 -15.938 6.359 1 95.69 48 ASN B N 1
ATOM 1758 C CA . ASN B 1 48 ? -0.08 -14.625 6.219 1 95.69 48 ASN B CA 1
ATOM 1759 C C . ASN B 1 48 ? -0.203 -14.219 4.754 1 95.69 48 ASN B C 1
ATOM 1761 O O . ASN B 1 48 ? 0.737 -14.391 3.975 1 95.69 48 ASN B O 1
ATOM 1765 N N . VAL B 1 49 ? -1.404 -13.773 4.438 1 97.06 49 VAL B N 1
ATOM 1766 C CA . VAL B 1 49 ? -1.551 -13.141 3.131 1 97.06 49 VAL B CA 1
ATOM 1767 C C . VAL B 1 49 ? -1.173 -11.664 3.225 1 97.06 49 VAL B C 1
ATOM 1769 O O . VAL B 1 49 ? -1.903 -10.867 3.818 1 97.06 49 VAL B O 1
ATOM 1772 N N . VAL B 1 50 ? -0.083 -11.25 2.523 1 96.5 50 VAL B N 1
ATOM 1773 C CA . VAL B 1 50 ? 0.518 -9.961 2.822 1 96.5 50 VAL B CA 1
ATOM 1774 C C . VAL B 1 50 ? 0.26 -8.992 1.67 1 96.5 50 VAL B C 1
ATOM 1776 O O . VAL B 1 50 ? 0.504 -7.785 1.794 1 96.5 50 VAL B O 1
ATOM 1779 N N . SER B 1 51 ? -0.141 -9.453 0.577 1 97.31 51 SER B N 1
ATOM 1780 C CA . SER B 1 51 ? -0.436 -8.617 -0.583 1 97.31 51 SER B CA 1
ATOM 1781 C C . SER B 1 51 ? -1.506 -9.258 -1.464 1 97.31 51 SER B C 1
ATOM 1783 O O . SER B 1 51 ? -1.573 -10.477 -1.579 1 97.31 51 SER B O 1
ATOM 1785 N N . VAL B 1 52 ? -2.379 -8.445 -2.072 1 98.12 52 VAL B N 1
ATOM 1786 C CA . VAL B 1 52 ? -3.416 -8.891 -2.996 1 98.12 52 VAL B CA 1
ATOM 1787 C C . VAL B 1 52 ? -3.623 -7.836 -4.086 1 98.12 52 VAL B C 1
ATOM 1789 O O . VAL B 1 52 ? -3.6 -6.637 -3.811 1 98.12 52 VAL B O 1
ATOM 1792 N N . LYS B 1 53 ? -3.73 -8.25 -5.301 1 98.19 53 LYS B N 1
ATOM 1793 C CA . LYS B 1 53 ? -4.047 -7.379 -6.43 1 98.19 53 LYS B CA 1
ATOM 1794 C C . LYS B 1 53 ? -5.07 -8.031 -7.359 1 98.19 53 LYS B C 1
ATOM 1796 O O . LYS B 1 53 ? -4.996 -9.234 -7.625 1 98.19 53 LYS B O 1
ATOM 1801 N N . TYR B 1 54 ? -5.984 -7.246 -7.797 1 97.75 54 TYR B N 1
ATOM 1802 C CA . TYR B 1 54 ? -6.965 -7.668 -8.789 1 97.75 54 TYR B CA 1
ATOM 1803 C C . TYR B 1 54 ? -6.699 -7.008 -10.133 1 97.75 54 TYR B C 1
ATOM 1805 O O . TYR B 1 54 ? -6.492 -5.793 -10.211 1 97.75 54 TYR B O 1
ATOM 1813 N N . CYS B 1 55 ? -6.68 -7.816 -11.133 1 97.12 55 CYS B N 1
ATOM 1814 C CA . CYS B 1 55 ? -6.578 -7.324 -12.5 1 97.12 55 CYS B CA 1
ATOM 1815 C C . CYS B 1 55 ? -7.93 -7.375 -13.203 1 97.12 55 CYS B C 1
ATOM 1817 O O . CYS B 1 55 ? -8.383 -8.445 -13.617 1 97.12 55 CYS B O 1
ATOM 1819 N N . SER B 1 56 ? -8.445 -6.195 -13.445 1 93.5 56 SER B N 1
ATOM 1820 C CA . SER B 1 56 ? -9.789 -6.121 -14.016 1 93.5 56 SER B CA 1
ATOM 1821 C C . SER B 1 56 ? -9.805 -6.625 -15.453 1 93.5 56 SER B C 1
ATOM 1823 O O . SER B 1 56 ? -10.82 -7.141 -15.93 1 93.5 56 SER B O 1
ATOM 1825 N N . LEU B 1 57 ? -8.695 -6.473 -16.141 1 92.94 57 LEU B N 1
ATOM 1826 C CA . LEU B 1 57 ? -8.609 -6.883 -17.531 1 92.94 57 LEU B CA 1
ATOM 1827 C C . LEU B 1 57 ? -8.703 -8.398 -17.656 1 92.94 57 LEU B C 1
ATOM 1829 O O . LEU B 1 57 ? -9.461 -8.906 -18.5 1 92.94 57 LEU B O 1
ATOM 1833 N N . SER B 1 58 ? -8.016 -9.055 -16.828 1 93.5 58 SER B N 1
ATOM 1834 C CA . SER B 1 58 ? -7.965 -10.508 -16.938 1 93.5 58 SER B CA 1
ATOM 1835 C C . SER B 1 58 ? -9.016 -11.164 -16.047 1 93.5 58 SER B C 1
ATOM 1837 O O . SER B 1 58 ? -9.32 -12.344 -16.203 1 93.5 58 SER B O 1
ATOM 1839 N N . GLY B 1 59 ? -9.484 -10.453 -15.055 1 94.06 59 GLY B N 1
ATOM 1840 C CA . GLY B 1 59 ? -10.391 -11.031 -14.07 1 94.06 59 GLY B CA 1
ATOM 1841 C C . GLY B 1 59 ? -9.695 -11.938 -13.078 1 94.06 59 GLY B C 1
ATOM 1842 O O . GLY B 1 59 ? -10.32 -12.812 -12.484 1 94.06 59 GLY B O 1
ATOM 1843 N N . LEU B 1 60 ? -8.391 -11.766 -12.945 1 97.38 60 LEU B N 1
ATOM 1844 C CA . LEU B 1 60 ? -7.613 -12.609 -12.039 1 97.38 60 LEU B CA 1
ATOM 1845 C C . LEU B 1 60 ? -7.27 -11.859 -10.758 1 97.38 60 LEU B C 1
ATOM 1847 O O . LEU B 1 60 ? -7.035 -10.648 -10.781 1 97.38 60 LEU B O 1
ATOM 1851 N N . VAL B 1 61 ? -7.258 -12.578 -9.656 1 98.38 61 VAL B N 1
ATOM 1852 C CA . VAL B 1 61 ? -6.793 -12.078 -8.367 1 98.38 61 VAL B CA 1
ATOM 1853 C C . VAL B 1 61 ? -5.48 -12.758 -7.988 1 98.38 61 VAL B C 1
ATOM 1855 O O . VAL B 1 61 ? -5.336 -13.977 -8.141 1 98.38 61 VAL B O 1
ATOM 1858 N N . PHE B 1 62 ? -4.535 -11.969 -7.559 1 98.69 62 PHE B N 1
ATOM 1859 C CA . PHE B 1 62 ? -3.244 -12.469 -7.105 1 98.69 62 PHE B CA 1
ATOM 1860 C C . PHE B 1 62 ? -3.08 -12.25 -5.605 1 98.69 62 PHE B C 1
ATOM 1862 O O . PHE B 1 62 ? -3.154 -11.125 -5.121 1 98.69 62 PHE B O 1
ATOM 1869 N N . SER B 1 63 ? -2.916 -13.297 -4.863 1 98.69 63 SER B N 1
ATOM 1870 C CA . SER B 1 63 ? -2.689 -13.203 -3.424 1 98.69 63 SER B CA 1
ATOM 1871 C C . SER B 1 63 ? -1.342 -13.797 -3.033 1 98.69 63 SER B C 1
ATOM 1873 O O . SER B 1 63 ? -0.921 -14.812 -3.594 1 98.69 63 SER B O 1
ATOM 1875 N N . VAL B 1 64 ? -0.718 -13.172 -2.027 1 98.19 64 VAL B N 1
ATOM 1876 C CA . VAL B 1 64 ? 0.673 -13.5 -1.739 1 98.19 64 VAL B CA 1
ATOM 1877 C C . VAL B 1 64 ? 0.798 -14.008 -0.304 1 98.19 64 VAL B C 1
ATOM 1879 O O . VAL B 1 64 ? 0.309 -13.367 0.631 1 98.19 64 VAL B O 1
ATOM 1882 N N . SER B 1 65 ? 1.476 -15.086 -0.168 1 96.94 65 SER B N 1
ATOM 1883 C CA . SER B 1 65 ? 1.916 -15.641 1.111 1 96.94 65 SER B CA 1
ATOM 1884 C C . SER B 1 65 ? 3.285 -16.297 0.987 1 96.94 65 SER B C 1
ATOM 1886 O O . SER B 1 65 ? 3.504 -17.125 0.095 1 96.94 65 SER B O 1
ATOM 1888 N N . THR B 1 66 ? 4.238 -15.883 1.891 1 95.88 66 THR B N 1
ATOM 1889 C CA . THR B 1 66 ? 5.594 -16.422 1.862 1 95.88 66 THR B CA 1
ATOM 1890 C C . THR B 1 66 ? 6.219 -16.25 0.48 1 95.88 66 THR B C 1
ATOM 1892 O O . THR B 1 66 ? 6.516 -15.125 0.065 1 95.88 66 THR B O 1
ATOM 1895 N N . SER B 1 67 ? 6.512 -17.422 -0.193 1 96.75 67 SER B N 1
ATOM 1896 C CA . SER B 1 67 ? 7.152 -17.359 -1.504 1 96.75 67 SER B CA 1
ATOM 1897 C C . SER B 1 67 ? 6.148 -17.625 -2.621 1 96.75 67 SER B C 1
ATOM 1899 O O . SER B 1 67 ? 6.531 -17.766 -3.783 1 96.75 67 SER B O 1
ATOM 1901 N N . TYR B 1 68 ? 4.824 -17.609 -2.279 1 96.44 68 TYR B N 1
ATOM 1902 C CA . TYR B 1 68 ? 3.82 -18.078 -3.23 1 96.44 68 TYR B CA 1
ATOM 1903 C C . TYR B 1 68 ? 2.891 -16.938 -3.645 1 96.44 68 TYR B C 1
ATOM 1905 O O . TYR B 1 68 ? 2.482 -16.125 -2.809 1 96.44 68 TYR B O 1
ATOM 1913 N N . ILE B 1 69 ? 2.596 -16.953 -4.898 1 98 69 ILE B N 1
ATOM 1914 C CA . ILE B 1 69 ? 1.472 -16.188 -5.43 1 98 69 ILE B CA 1
ATOM 1915 C C . ILE B 1 69 ? 0.403 -17.156 -5.957 1 98 69 ILE B C 1
ATOM 1917 O O . ILE B 1 69 ? 0.638 -17.891 -6.918 1 98 69 ILE B O 1
ATOM 1921 N N . LYS B 1 70 ? -0.713 -17.156 -5.324 1 97.94 70 LYS B N 1
ATOM 1922 C CA . LYS B 1 70 ? -1.85 -17.875 -5.883 1 97.94 70 LYS B CA 1
ATOM 1923 C C . LYS B 1 70 ? -2.631 -17 -6.863 1 97.94 70 LYS B C 1
ATOM 1925 O O . LYS B 1 70 ? -2.891 -15.828 -6.586 1 97.94 70 LYS B O 1
ATOM 1930 N N . VAL B 1 71 ? -2.924 -17.609 -7.996 1 98.38 71 VAL B N 1
ATOM 1931 C CA . VAL B 1 71 ? -3.695 -16.953 -9.039 1 98.38 71 VAL B CA 1
ATOM 1932 C C . VAL B 1 71 ? -5.125 -17.484 -9.055 1 98.38 71 VAL B C 1
ATOM 1934 O O . VAL B 1 71 ? -5.34 -18.672 -9.305 1 98.38 71 VAL B O 1
ATOM 1937 N N . TRP B 1 72 ? -6.066 -16.562 -8.828 1 98.12 72 TRP B N 1
ATOM 1938 C CA . TRP B 1 72 ? -7.465 -16.969 -8.734 1 98.12 72 TRP B CA 1
ATOM 1939 C C . TRP B 1 72 ? -8.266 -16.453 -9.93 1 98.12 72 TRP B C 1
ATOM 1941 O O . TRP B 1 72 ? -8.211 -15.266 -10.258 1 98.12 72 TRP B O 1
ATOM 1951 N N . ASP B 1 73 ? -8.953 -17.312 -10.57 1 96.88 73 ASP B N 1
ATOM 1952 C CA . ASP B 1 73 ? -9.992 -16.953 -11.531 1 96.88 73 ASP B CA 1
ATOM 1953 C C . ASP B 1 73 ? -11.352 -16.812 -10.852 1 96.88 73 ASP B C 1
ATOM 1955 O O . ASP B 1 73 ? -11.891 -17.781 -10.32 1 96.88 73 ASP B O 1
ATOM 1959 N N . ILE B 1 74 ? -11.914 -15.633 -10.859 1 94.94 74 ILE B N 1
ATOM 1960 C CA . ILE B 1 74 ? -13.102 -15.383 -10.055 1 94.94 74 ILE B CA 1
ATOM 1961 C C . ILE B 1 74 ? -14.305 -15.148 -10.961 1 94.94 74 ILE B C 1
ATOM 1963 O O . ILE B 1 74 ? -15.352 -14.688 -10.5 1 94.94 74 ILE B O 1
ATOM 1967 N N . ARG B 1 75 ? -14.289 -15.289 -12.258 1 89.31 75 ARG B N 1
ATOM 1968 C CA . ARG B 1 75 ? -15.359 -15.008 -13.211 1 89.31 75 ARG B CA 1
ATOM 1969 C C . ARG B 1 75 ? -16.547 -15.938 -13.008 1 89.31 75 ARG B C 1
ATOM 1971 O O . ARG B 1 75 ? -17.703 -15.523 -13.133 1 89.31 75 ARG B O 1
ATOM 1978 N N . ASP B 1 76 ? -16.297 -17.172 -12.578 1 88.56 76 ASP B N 1
ATOM 1979 C CA . ASP B 1 76 ? -17.359 -18.109 -12.242 1 88.56 76 ASP B CA 1
ATOM 1980 C C . ASP B 1 76 ? -17.266 -18.547 -10.781 1 88.56 76 ASP B C 1
ATOM 1982 O O . ASP B 1 76 ? -17.578 -17.766 -9.883 1 88.56 76 ASP B O 1
ATOM 1986 N N . SER B 1 77 ? -16.812 -19.641 -10.5 1 89.25 77 SER B N 1
ATOM 1987 C CA . SER B 1 77 ? -16.453 -20.047 -9.141 1 89.25 77 SER B CA 1
ATOM 1988 C C . SER B 1 77 ? -14.977 -19.828 -8.867 1 89.25 77 SER B C 1
ATOM 1990 O O . SER B 1 77 ? -14.125 -20.188 -9.672 1 89.25 77 SER B O 1
ATOM 1992 N N . ALA B 1 78 ? -14.828 -19.094 -7.816 1 93.69 78 ALA B N 1
ATOM 1993 C CA . ALA B 1 78 ? -13.438 -18.781 -7.504 1 93.69 78 ALA B CA 1
ATOM 1994 C C . ALA B 1 78 ? -12.586 -20.047 -7.41 1 93.69 78 ALA B C 1
ATOM 1996 O O . ALA B 1 78 ? -12.898 -20.953 -6.637 1 93.69 78 ALA B O 1
ATOM 1997 N N . LYS B 1 79 ? -11.594 -20.094 -8.242 1 95.62 79 LYS B N 1
ATOM 1998 C CA . LYS B 1 79 ? -10.68 -21.234 -8.234 1 95.62 79 LYS B CA 1
ATOM 1999 C C . LYS B 1 79 ? -9.234 -20.781 -8.414 1 95.62 79 LYS B C 1
ATOM 2001 O O . LYS B 1 79 ? -8.961 -19.859 -9.188 1 95.62 79 LYS B O 1
ATOM 2006 N N . CYS B 1 80 ? -8.422 -21.438 -7.664 1 96.88 80 CYS B N 1
ATOM 2007 C CA . CYS B 1 80 ? -6.996 -21.219 -7.898 1 96.88 80 CYS B CA 1
ATOM 2008 C C . CYS B 1 80 ? -6.535 -21.922 -9.164 1 96.88 80 CYS B C 1
ATOM 2010 O O . CYS B 1 80 ? -6.539 -23.156 -9.227 1 96.88 80 CYS B O 1
ATOM 2012 N N . VAL B 1 81 ? -6.031 -21.203 -10.141 1 96.94 81 VAL B N 1
ATOM 2013 C CA . VAL B 1 81 ? -5.75 -21.812 -11.445 1 96.94 81 VAL B CA 1
ATOM 2014 C C . VAL B 1 81 ? -4.246 -22.031 -11.602 1 96.94 81 VAL B C 1
ATOM 2016 O O . VAL B 1 81 ? -3.814 -22.859 -12.398 1 96.94 81 VAL B O 1
ATOM 2019 N N . ARG B 1 82 ? -3.467 -21.266 -10.898 1 97.44 82 ARG B N 1
ATOM 2020 C CA . ARG B 1 82 ? -2.014 -21.406 -10.898 1 97.44 82 ARG B CA 1
ATOM 2021 C C . ARG B 1 82 ? -1.421 -20.969 -9.562 1 97.44 82 ARG B C 1
ATOM 2023 O O . ARG B 1 82 ? -2.033 -20.203 -8.82 1 97.44 82 ARG B O 1
ATOM 2030 N N . THR B 1 83 ? -0.351 -21.531 -9.25 1 97.12 83 THR B N 1
ATOM 2031 C CA . THR B 1 83 ? 0.502 -21.047 -8.172 1 97.12 83 THR B CA 1
ATOM 2032 C C . THR B 1 83 ? 1.889 -20.688 -8.703 1 97.12 83 THR B C 1
ATOM 2034 O O . THR B 1 83 ? 2.559 -21.516 -9.32 1 97.12 83 THR B O 1
ATOM 2037 N N . LEU B 1 84 ? 2.225 -19.406 -8.5 1 97.25 84 LEU B N 1
ATOM 2038 C CA . LEU B 1 84 ? 3.551 -18.922 -8.867 1 97.25 84 LEU B CA 1
ATOM 2039 C C . LEU B 1 84 ? 4.48 -18.922 -7.66 1 97.25 84 LEU B C 1
ATOM 2041 O O . LEU B 1 84 ? 4.051 -18.641 -6.539 1 97.25 84 LEU B O 1
ATOM 2045 N N . THR B 1 85 ? 5.738 -19.188 -7.93 1 96.5 85 THR B N 1
ATOM 2046 C CA . THR B 1 85 ? 6.695 -19.125 -6.832 1 96.5 85 THR B CA 1
ATOM 2047 C C . THR B 1 85 ? 7.754 -18.047 -7.109 1 96.5 85 THR B C 1
ATOM 2049 O O . THR B 1 85 ? 7.98 -17.672 -8.258 1 96.5 85 THR B O 1
ATOM 2052 N N . SER B 1 86 ? 8.367 -17.609 -6.066 1 96.88 86 SER B N 1
ATOM 2053 C CA . SER B 1 86 ? 9.336 -16.531 -6.156 1 96.88 86 SER B CA 1
ATOM 2054 C C . SER B 1 86 ? 10.484 -16.891 -7.094 1 96.88 86 SER B C 1
ATOM 2056 O O . SER B 1 86 ? 11.109 -16.016 -7.691 1 96.88 86 SER B O 1
ATOM 2058 N N . SER B 1 87 ? 10.828 -18.188 -7.305 1 94.25 87 SER B N 1
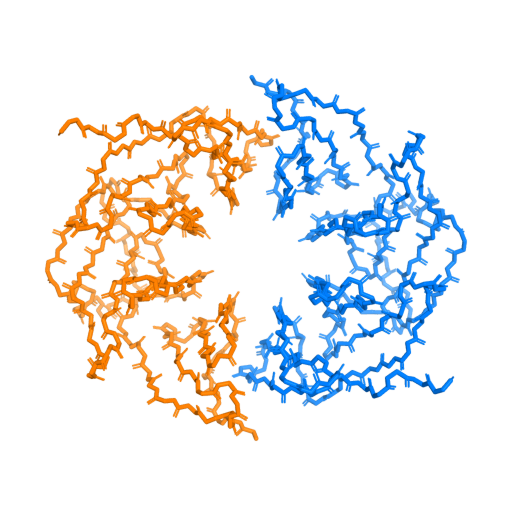ATOM 2059 C CA . SER B 1 87 ? 11.898 -18.641 -8.18 1 94.25 87 SER B CA 1
ATOM 2060 C C . SER B 1 87 ? 11.484 -18.562 -9.648 1 94.25 87 SER B C 1
ATOM 2062 O O . SER B 1 87 ? 12.336 -18.641 -10.547 1 94.25 87 SER B O 1
ATOM 2064 N N . GLY B 1 88 ? 10.227 -18.484 -9.867 1 95.31 88 GLY B N 1
ATOM 2065 C CA . GLY B 1 88 ? 9.75 -18.422 -11.234 1 95.31 88 GLY B CA 1
ATOM 2066 C C . GLY B 1 88 ? 9 -19.656 -11.664 1 95.31 88 GLY B C 1
ATOM 2067 O O . GLY B 1 88 ? 8.445 -19.719 -12.766 1 95.31 88 GLY B O 1
ATOM 2068 N N . GLN B 1 89 ? 8.93 -20.672 -10.805 1 94.12 89 GLN B N 1
ATOM 2069 C CA . GLN B 1 89 ? 8.18 -21.891 -11.125 1 94.12 89 GLN B CA 1
ATOM 2070 C C . GLN B 1 89 ? 6.68 -21.625 -11.141 1 94.12 89 GLN B C 1
ATOM 2072 O O . GLN B 1 89 ? 6.176 -20.828 -10.336 1 94.12 89 GLN B O 1
ATOM 2077 N N . VAL B 1 90 ? 6.07 -22.266 -12.062 1 96.5 90 VAL B N 1
ATOM 2078 C CA . VAL B 1 90 ? 4.621 -22.156 -12.188 1 96.5 90 VAL B CA 1
ATOM 2079 C C . VAL B 1 90 ? 4 -23.562 -12.102 1 96.5 90 VAL B C 1
ATOM 2081 O O . VAL B 1 90 ? 4.387 -24.469 -12.836 1 96.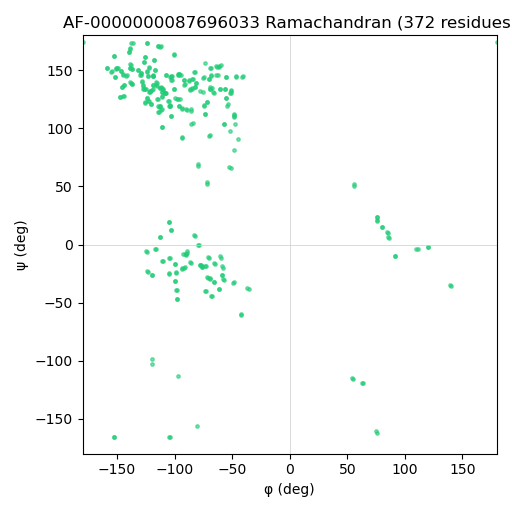5 90 VAL B O 1
ATOM 2084 N N . VAL B 1 91 ? 3.105 -23.688 -11.164 1 95.38 91 VAL B N 1
ATOM 2085 C CA . VAL B 1 91 ? 2.398 -24.953 -10.984 1 95.38 91 VAL B CA 1
ATOM 2086 C C . VAL B 1 91 ? 0.911 -24.766 -11.266 1 95.38 91 VAL B C 1
ATOM 2088 O O . VAL B 1 91 ? 0.318 -23.766 -10.836 1 95.38 91 VAL B O 1
ATOM 2091 N N . SER B 1 92 ? 0.36 -25.703 -11.977 1 94.88 92 SER B N 1
ATOM 2092 C CA . SER B 1 92 ? -1.074 -25.641 -12.242 1 94.88 92 SER B CA 1
ATOM 2093 C C . SER B 1 92 ? -1.881 -25.859 -10.969 1 94.88 92 SER B C 1
ATOM 2095 O O . SER B 1 92 ? -1.547 -26.734 -10.164 1 94.88 92 SER B O 1
ATOM 2097 N N . GLY B 1 93 ? -2.863 -25.047 -10.766 1 94.19 93 GLY B N 1
ATOM 2098 C CA . GLY B 1 93 ? -3.758 -25.203 -9.633 1 94.19 93 GLY B CA 1
ATOM 2099 C C . GLY B 1 93 ? -3.145 -24.75 -8.32 1 94.19 93 GLY B C 1
ATOM 2100 O O . GLY B 1 93 ? -2.273 -23.875 -8.305 1 94.19 93 GLY B O 1
ATOM 2101 N N . ASP B 1 94 ? -3.729 -25.188 -7.301 1 92.38 94 ASP B N 1
ATOM 2102 C CA . ASP B 1 94 ? -3.289 -24.859 -5.949 1 92.38 94 ASP B CA 1
ATOM 2103 C C . ASP B 1 94 ? -2.166 -25.781 -5.492 1 92.38 94 ASP B C 1
ATOM 2105 O O . ASP B 1 94 ? -2.406 -26.953 -5.188 1 92.38 94 ASP B O 1
ATOM 2109 N N . ALA B 1 95 ? -0.93 -25.297 -5.473 1 84 95 ALA B N 1
ATOM 2110 C CA . ALA B 1 95 ? 0.223 -26.109 -5.121 1 84 95 ALA B CA 1
ATOM 2111 C C . ALA B 1 95 ? 0.453 -26.125 -3.611 1 84 95 ALA B C 1
ATOM 2113 O O . ALA B 1 95 ? 1.28 -26.875 -3.105 1 84 95 ALA B O 1
ATOM 2114 N N . CYS B 1 96 ? -0.169 -25.203 -2.865 1 78.31 96 CYS B N 1
ATOM 2115 C CA . CYS B 1 96 ? 0.053 -25.125 -1.426 1 78.31 96 CYS B CA 1
ATOM 2116 C C . CYS B 1 96 ? -0.929 -26.016 -0.672 1 78.31 96 CYS B C 1
ATOM 2118 O O . CYS B 1 96 ? -0.949 -26.016 0.561 1 78.31 96 CYS B O 1
ATOM 2120 N N . ALA B 1 97 ? -1.859 -26.594 -1.396 1 60.41 97 ALA B N 1
ATOM 2121 C CA . ALA B 1 97 ? -2.928 -27.344 -0.757 1 60.41 97 ALA B CA 1
ATOM 2122 C C . ALA B 1 97 ? -2.363 -28.328 0.265 1 60.41 97 ALA B C 1
ATOM 2124 O O . ALA B 1 97 ? -2.994 -28.609 1.289 1 60.41 97 ALA B O 1
ATOM 2125 N N . ALA B 1 98 ? -1.219 -28.891 0.075 1 53.94 98 ALA B N 1
ATOM 2126 C CA . ALA B 1 98 ? -0.706 -29.906 0.985 1 53.94 98 ALA B CA 1
ATOM 2127 C C . ALA B 1 98 ? 0.128 -29.281 2.1 1 53.94 98 ALA B C 1
ATOM 2129 O O . ALA B 1 98 ? 0.685 -29.984 2.939 1 53.94 98 ALA B O 1
ATOM 2130 N N . ALA B 1 99 ? 0.396 -27.984 1.972 1 53.72 99 ALA B N 1
ATOM 2131 C CA . ALA B 1 99 ? 1.387 -27.422 2.889 1 53.72 99 ALA B CA 1
ATOM 2132 C C . ALA B 1 99 ? 0.827 -27.312 4.305 1 53.72 99 ALA B C 1
ATOM 2134 O O . ALA B 1 99 ? -0.011 -26.453 4.586 1 53.72 99 ALA B O 1
ATOM 2135 N N . SER B 1 100 ? 0.295 -28.391 4.809 1 47.53 100 SER B N 1
ATOM 2136 C CA . SER B 1 100 ? -0.255 -28.453 6.16 1 47.53 100 SER B CA 1
ATOM 2137 C C . SER B 1 100 ? 0.648 -27.734 7.156 1 47.53 100 SER B C 1
ATOM 2139 O O . SER B 1 100 ? 0.245 -27.469 8.289 1 47.53 100 SER B O 1
ATOM 2141 N N . THR B 1 101 ? 1.975 -28.234 7.305 1 48.59 101 THR B N 1
ATOM 2142 C CA . THR B 1 101 ? 2.719 -28.016 8.539 1 48.59 101 THR B CA 1
ATOM 2143 C C . THR B 1 101 ? 3.227 -26.578 8.625 1 48.59 101 THR B C 1
ATOM 2145 O O . THR B 1 101 ? 3.529 -25.953 7.602 1 48.59 101 THR B O 1
ATOM 2148 N N . ARG B 1 102 ? 2.949 -26.031 9.812 1 49.38 102 ARG B N 1
ATOM 2149 C CA . ARG B 1 102 ? 3.357 -24.734 10.344 1 49.38 102 ARG B CA 1
ATOM 2150 C C . ARG B 1 102 ? 4.766 -24.375 9.883 1 49.38 102 ARG B C 1
ATOM 2152 O O . ARG B 1 102 ? 5.168 -23.219 9.961 1 49.38 102 ARG B O 1
ATOM 2159 N N . THR B 1 103 ? 5.699 -25.328 9.805 1 49 103 THR B N 1
ATOM 2160 C CA . THR B 1 103 ? 7.074 -24.938 9.523 1 49 103 THR B CA 1
ATOM 2161 C C . THR B 1 103 ? 7.266 -24.672 8.031 1 49 103 THR B C 1
ATOM 2163 O O . THR B 1 103 ? 7.32 -25.609 7.234 1 49 103 THR B O 1
ATOM 2166 N N . ILE B 1 104 ? 6.715 -23.719 7.523 1 52.97 104 ILE B N 1
ATOM 2167 C CA . ILE B 1 104 ? 6.875 -23.344 6.121 1 52.97 104 ILE B CA 1
ATOM 2168 C C . ILE B 1 104 ? 8.359 -23.266 5.777 1 52.97 104 ILE B C 1
ATOM 2170 O O . ILE B 1 104 ? 9.062 -22.359 6.227 1 52.97 104 ILE B O 1
ATOM 2174 N N . THR B 1 105 ? 9.023 -24.312 5.801 1 57.28 105 THR B N 1
ATOM 2175 C CA . THR B 1 105 ? 10.391 -24.266 5.289 1 57.28 105 THR B CA 1
ATOM 2176 C C . THR B 1 105 ? 10.406 -23.766 3.85 1 57.28 105 THR B C 1
ATOM 2178 O O . THR B 1 105 ? 9.695 -24.281 2.992 1 57.28 105 THR B O 1
ATOM 2181 N N . SER B 1 106 ? 10.812 -22.5 3.707 1 65.38 106 SER B N 1
ATOM 2182 C CA . SER B 1 106 ? 11.039 -21.984 2.359 1 65.38 106 SER B CA 1
ATOM 2183 C C . SER B 1 106 ? 11.891 -22.938 1.537 1 65.38 106 SER B C 1
ATOM 2185 O O . SER B 1 106 ? 12.938 -23.406 2 1 65.38 106 SER B O 1
ATOM 2187 N N . ALA B 1 107 ? 11.25 -23.547 0.499 1 76.62 107 ALA B N 1
ATOM 2188 C CA . ALA B 1 107 ? 12.008 -24.375 -0.427 1 76.62 107 ALA B CA 1
ATOM 2189 C C . ALA B 1 107 ? 13.289 -23.672 -0.874 1 76.62 107 ALA B C 1
ATOM 2191 O O . ALA B 1 107 ? 13.352 -22.438 -0.891 1 76.62 107 ALA B O 1
ATOM 2192 N N . GLN B 1 108 ? 14.344 -24.484 -1.063 1 82.69 108 GLN B N 1
ATOM 2193 C CA . GLN B 1 108 ? 15.609 -23.922 -1.539 1 82.69 108 GLN B CA 1
ATOM 2194 C C . GLN B 1 108 ? 15.398 -23.078 -2.787 1 82.69 108 GLN B C 1
ATOM 2196 O O . GLN B 1 108 ? 14.68 -23.469 -3.705 1 82.69 108 GLN B O 1
ATOM 2201 N N . GLY B 1 109 ? 15.93 -21.891 -2.779 1 91.44 109 GLY B N 1
ATOM 2202 C CA . GLY B 1 109 ? 15.867 -21.016 -3.932 1 91.44 109 GLY B CA 1
ATOM 2203 C C . GLY B 1 109 ? 14.664 -20.094 -3.914 1 91.44 109 GLY B C 1
ATOM 2204 O O . GLY B 1 109 ? 14.57 -19.156 -4.715 1 91.44 109 GLY B O 1
ATOM 2205 N N . GLU B 1 110 ? 13.758 -20.406 -2.945 1 95.12 110 GLU B N 1
ATOM 2206 C CA . GLU B 1 110 ? 12.586 -19.547 -2.824 1 95.12 110 GLU B CA 1
ATOM 2207 C C . GLU B 1 110 ? 12.828 -18.422 -1.821 1 95.12 110 GLU B C 1
ATOM 2209 O O . GLU B 1 110 ? 13.5 -18.625 -0.806 1 95.12 110 GLU B O 1
ATOM 2214 N N . HIS B 1 111 ? 12.32 -17.281 -2.158 1 96.38 111 HIS B N 1
ATOM 2215 C CA . HIS B 1 111 ? 12.453 -16.109 -1.313 1 96.38 111 HIS B CA 1
ATOM 2216 C C . HIS B 1 111 ? 11.086 -15.547 -0.929 1 96.38 111 HIS B C 1
ATOM 2218 O O . HIS B 1 111 ? 10.102 -15.742 -1.649 1 96.38 111 HIS B O 1
ATOM 2224 N N . GLN B 1 112 ? 11.062 -14.898 0.218 1 96.62 112 GLN B N 1
ATOM 2225 C CA . GLN B 1 112 ? 9.852 -14.219 0.64 1 96.62 112 GLN B CA 1
ATOM 2226 C C . GLN B 1 112 ? 9.445 -13.141 -0.368 1 96.62 112 GLN B C 1
ATOM 2228 O O . GLN B 1 112 ? 10.289 -12.383 -0.848 1 96.62 112 GLN B O 1
ATOM 2233 N N . ILE B 1 113 ? 8.164 -13.164 -0.662 1 97.56 113 ILE B N 1
ATOM 2234 C CA . ILE B 1 113 ? 7.598 -12.086 -1.472 1 97.56 113 ILE B CA 1
ATOM 2235 C C . ILE B 1 113 ? 6.934 -11.055 -0.567 1 97.56 113 ILE B C 1
ATOM 2237 O O . ILE B 1 113 ? 6.02 -11.375 0.192 1 97.56 113 ILE B O 1
ATOM 2241 N N . ASN B 1 114 ? 7.332 -9.812 -0.693 1 96.62 114 ASN B N 1
ATOM 2242 C CA . ASN B 1 114 ? 6.871 -8.789 0.238 1 96.62 114 ASN B CA 1
ATOM 2243 C C . ASN B 1 114 ? 5.723 -7.969 -0.35 1 96.62 114 ASN B C 1
ATOM 2245 O O . ASN B 1 114 ? 4.875 -7.461 0.386 1 96.62 114 ASN B O 1
ATOM 2249 N N . GLN B 1 115 ? 5.758 -7.824 -1.62 1 97.12 115 GLN B N 1
ATOM 2250 C CA . GLN B 1 115 ? 4.742 -7.02 -2.291 1 97.12 115 GLN B CA 1
ATOM 2251 C C . GLN B 1 115 ? 4.641 -7.383 -3.771 1 97.12 115 GLN B C 1
ATOM 2253 O O . GLN B 1 115 ? 5.625 -7.809 -4.379 1 97.12 115 GLN B O 1
ATOM 2258 N N . ILE B 1 116 ? 3.428 -7.188 -4.324 1 98.31 116 ILE B N 1
ATOM 2259 C CA . ILE B 1 116 ? 3.254 -7.328 -5.766 1 98.31 116 ILE B CA 1
ATOM 2260 C C . ILE B 1 116 ? 2.613 -6.062 -6.332 1 98.31 116 ILE B C 1
ATOM 2262 O O . ILE B 1 116 ? 1.981 -5.297 -5.602 1 98.31 116 ILE B O 1
ATOM 2266 N N . ALA B 1 117 ? 2.826 -5.852 -7.613 1 97.75 117 ALA B N 1
ATOM 2267 C CA . ALA B 1 117 ? 2.213 -4.762 -8.367 1 97.75 117 ALA B CA 1
ATOM 2268 C C . ALA B 1 117 ? 1.899 -5.188 -9.797 1 97.75 117 ALA B C 1
ATOM 2270 O O . ALA B 1 117 ? 2.627 -5.996 -10.383 1 97.75 117 ALA B O 1
ATOM 2271 N N . LEU B 1 118 ? 0.812 -4.62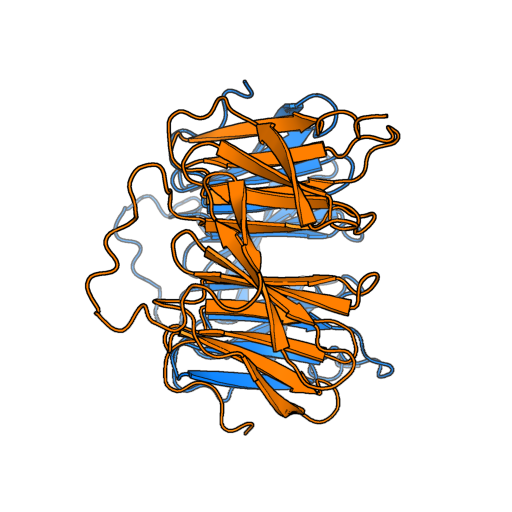9 -10.289 1 96.56 118 LEU B N 1
ATOM 2272 C CA . LEU B 1 118 ? 0.446 -4.848 -11.688 1 96.56 118 LEU B CA 1
ATOM 2273 C C . LEU B 1 118 ? 0.92 -3.693 -12.562 1 96.56 118 LEU B C 1
ATOM 2275 O O . LEU B 1 118 ? 0.945 -2.543 -12.117 1 96.56 118 LEU B O 1
ATOM 2279 N N . SER B 1 119 ? 1.268 -4.027 -13.766 1 94.94 119 SER B N 1
ATOM 2280 C CA . SER B 1 119 ? 1.509 -2.949 -14.719 1 94.94 119 SER B CA 1
ATOM 2281 C C . SER B 1 119 ? 0.233 -2.16 -14.992 1 94.94 119 SER B C 1
ATOM 2283 O O . SER B 1 119 ? -0.87 -2.701 -14.906 1 94.94 119 SER B O 1
ATOM 2285 N N . PRO B 1 120 ? 0.438 -0.864 -15.383 1 90.19 120 PRO B N 1
ATOM 2286 C CA . PRO B 1 120 ? -0.741 -0.067 -15.727 1 90.19 120 PRO B CA 1
ATOM 2287 C C . PRO B 1 120 ? -1.568 -0.691 -16.844 1 90.19 120 PRO B C 1
ATOM 2289 O O . PRO B 1 120 ? -2.793 -0.543 -16.875 1 90.19 120 PRO B O 1
ATOM 2292 N N . SER B 1 121 ? -0.983 -1.41 -17.734 1 89.81 121 SER B N 1
ATOM 2293 C CA . SER B 1 121 ? -1.68 -2.055 -18.844 1 89.81 121 SER B CA 1
ATOM 2294 C C . SER B 1 121 ? -2.391 -3.322 -18.391 1 89.81 121 SER B C 1
ATOM 2296 O O . SER B 1 121 ? -3.229 -3.865 -19.125 1 89.81 121 SER B O 1
ATOM 2298 N N . GLY B 1 122 ? -1.999 -3.805 -17.266 1 93.75 122 GLY B N 1
ATOM 2299 C CA . GLY B 1 122 ? -2.57 -5.051 -16.781 1 93.75 122 GLY B CA 1
ATOM 2300 C C . GLY B 1 122 ? -1.96 -6.277 -17.422 1 93.75 122 GLY B C 1
ATOM 2301 O O . GLY B 1 122 ? -2.484 -7.387 -17.281 1 93.75 122 GLY B O 1
ATOM 2302 N N . SER B 1 123 ? -0.809 -6.094 -18.078 1 93.69 123 SER B N 1
ATOM 2303 C CA . SER B 1 123 ? -0.238 -7.207 -18.828 1 93.69 123 SER B CA 1
ATOM 2304 C C . SER B 1 123 ? 0.878 -7.887 -18.047 1 93.69 123 SER B C 1
ATOM 2306 O O . SER B 1 123 ? 1.285 -9 -18.375 1 93.69 123 SER B O 1
ATOM 2308 N N . MET B 1 124 ? 1.403 -7.188 -17 1 95.88 124 MET B N 1
ATOM 2309 C CA . MET B 1 124 ? 2.549 -7.719 -16.266 1 95.88 124 MET B CA 1
ATOM 2310 C C . MET B 1 124 ? 2.285 -7.711 -14.766 1 95.88 124 MET B C 1
ATOM 2312 O O . MET B 1 124 ? 1.605 -6.816 -14.258 1 95.88 124 MET B O 1
ATOM 2316 N N . LEU B 1 125 ? 2.855 -8.703 -14.094 1 97.62 125 LEU B N 1
ATOM 2317 C CA . LEU B 1 125 ? 2.896 -8.781 -12.641 1 97.62 125 LEU B CA 1
ATOM 2318 C C . LEU B 1 125 ? 4.328 -8.688 -12.125 1 97.62 125 LEU B C 1
ATOM 2320 O O . LEU B 1 125 ? 5.211 -9.406 -12.602 1 97.62 125 LEU B O 1
ATOM 2324 N N . TYR B 1 126 ? 4.574 -7.758 -11.234 1 98 126 TYR B N 1
ATOM 2325 C CA . TYR B 1 126 ? 5.867 -7.57 -10.586 1 98 126 TYR B CA 1
ATOM 2326 C C . TYR B 1 126 ? 5.816 -8.008 -9.133 1 98 126 TYR B C 1
ATOM 2328 O O . TYR B 1 126 ? 4.898 -7.637 -8.398 1 98 126 TYR B O 1
ATOM 2336 N N . ALA B 1 127 ? 6.762 -8.828 -8.68 1 98.62 127 ALA B N 1
ATOM 2337 C CA . ALA B 1 127 ? 6.797 -9.32 -7.305 1 98.62 127 ALA B CA 1
ATOM 2338 C C . ALA B 1 127 ? 8.148 -9.031 -6.652 1 98.62 127 ALA B C 1
ATOM 2340 O O . ALA B 1 127 ? 9.195 -9.43 -7.168 1 98.62 127 ALA B O 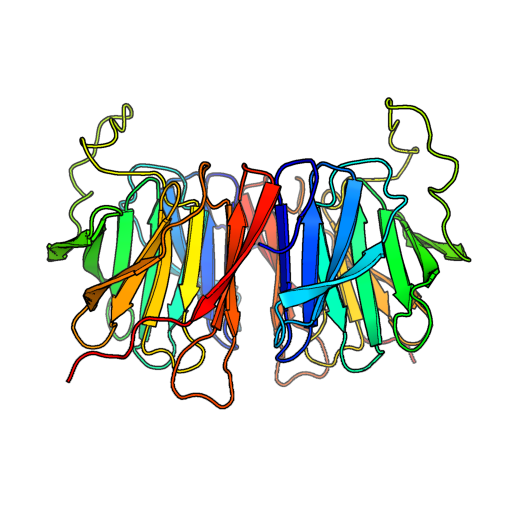1
ATOM 2341 N N . ALA B 1 128 ? 8.125 -8.305 -5.535 1 98.19 128 ALA B N 1
ATOM 2342 C CA . ALA B 1 128 ? 9.32 -8.109 -4.723 1 98.19 128 ALA B CA 1
ATOM 2343 C C . ALA B 1 128 ? 9.727 -9.414 -4.031 1 98.19 128 ALA B C 1
ATOM 2345 O O . ALA B 1 128 ? 9.258 -9.711 -2.932 1 98.19 128 ALA B O 1
ATOM 2346 N N . SER B 1 129 ? 10.617 -10.188 -4.621 1 97.25 129 SER B N 1
ATOM 2347 C CA . SER B 1 129 ? 11.039 -11.516 -4.191 1 97.25 129 SER B CA 1
ATOM 2348 C C . SER B 1 129 ? 12.477 -11.508 -3.691 1 97.25 129 SER B C 1
ATOM 2350 O O . SER B 1 129 ? 13.414 -11.641 -4.48 1 97.25 129 SER B O 1
ATOM 2352 N N . GLY B 1 130 ? 12.586 -11.5 -2.342 1 96.31 130 GLY B N 1
ATOM 2353 C CA . GLY B 1 130 ? 13.93 -11.336 -1.811 1 96.31 130 GLY B CA 1
ATOM 2354 C C . GLY B 1 130 ? 14.555 -10 -2.18 1 96.31 130 GLY B C 1
ATOM 2355 O O . GLY B 1 130 ? 14 -8.945 -1.886 1 96.31 130 GLY B O 1
ATOM 2356 N N . ASN B 1 131 ? 15.703 -10.164 -2.92 1 97 131 ASN B N 1
ATOM 2357 C CA . ASN B 1 131 ? 16.406 -8.938 -3.268 1 97 131 ASN B CA 1
ATOM 2358 C C . ASN B 1 131 ? 16.203 -8.562 -4.73 1 97 131 ASN B C 1
ATOM 2360 O O . ASN B 1 131 ? 16.984 -7.805 -5.301 1 97 131 ASN B O 1
ATOM 2364 N N . ALA B 1 132 ? 15.18 -9.133 -5.273 1 97.38 132 ALA B N 1
ATOM 2365 C CA . ALA B 1 132 ? 14.898 -8.898 -6.688 1 97.38 132 ALA B CA 1
ATOM 2366 C C . ALA B 1 132 ? 13.406 -8.703 -6.926 1 97.38 132 ALA B C 1
ATOM 2368 O O . ALA B 1 132 ? 12.602 -8.82 -6 1 97.38 132 ALA B O 1
ATOM 2369 N N . VAL B 1 133 ? 13.141 -8.258 -8.141 1 97.94 133 VAL B N 1
ATOM 2370 C CA . VAL B 1 133 ? 11.758 -8.227 -8.602 1 97.94 133 VAL B CA 1
ATOM 2371 C C . VAL B 1 133 ? 11.555 -9.266 -9.703 1 97.94 133 VAL B C 1
ATOM 2373 O O . VAL B 1 133 ? 12.195 -9.18 -10.758 1 97.94 133 VAL B O 1
ATOM 2376 N N . ARG B 1 134 ? 10.719 -10.242 -9.438 1 97.88 134 ARG B N 1
ATOM 2377 C CA . ARG B 1 134 ? 10.328 -11.203 -10.461 1 97.88 134 ARG B CA 1
ATOM 2378 C C . ARG B 1 134 ? 9.172 -10.672 -11.297 1 97.88 134 ARG B C 1
ATOM 2380 O O . ARG B 1 134 ? 8.242 -10.07 -10.766 1 97.88 134 ARG B O 1
ATOM 2387 N N . ILE B 1 135 ? 9.258 -11 -12.602 1 97.75 135 ILE B N 1
ATOM 2388 C CA . ILE B 1 135 ? 8.273 -10.453 -13.531 1 97.75 135 ILE B CA 1
ATOM 2389 C C . ILE B 1 135 ? 7.551 -11.594 -14.25 1 97.75 135 ILE B C 1
ATOM 2391 O O . ILE B 1 135 ? 8.195 -12.508 -14.766 1 97.75 135 ILE B O 1
ATOM 2395 N N . TRP B 1 136 ? 6.262 -11.547 -14.289 1 97.06 136 TRP B N 1
ATOM 2396 C CA . TRP B 1 136 ? 5.438 -12.469 -15.07 1 97.06 136 TRP B CA 1
ATOM 2397 C C . TRP B 1 136 ? 4.617 -11.719 -16.109 1 97.06 136 TRP B C 1
ATOM 2399 O O . TRP B 1 136 ? 4.086 -10.641 -15.836 1 97.06 136 TRP B O 1
ATOM 2409 N N . GLU B 1 137 ? 4.574 -12.305 -17.312 1 95.5 137 GLU B N 1
ATOM 2410 C CA . GLU B 1 137 ? 3.555 -11.906 -18.281 1 95.5 137 GLU B CA 1
ATOM 2411 C C . GLU B 1 137 ? 2.23 -12.617 -18 1 95.5 137 GLU B C 1
ATOM 2413 O O . GLU B 1 137 ? 2.199 -13.828 -17.797 1 95.5 137 GLU B O 1
ATOM 2418 N N . LEU B 1 138 ? 1.115 -11.883 -18.047 1 95.19 138 LEU B N 1
ATOM 2419 C CA . LEU B 1 138 ? -0.12 -12.406 -17.469 1 95.19 138 LEU B CA 1
ATOM 2420 C C . LEU B 1 138 ? -0.927 -13.164 -18.516 1 95.19 138 LEU B C 1
ATOM 2422 O O . LEU B 1 138 ? -1.832 -13.93 -18.172 1 95.19 138 LEU B O 1
ATOM 2426 N N . SER B 1 139 ? -0.714 -12.977 -19.812 1 93.12 139 SER B N 1
ATOM 2427 C CA . SER B 1 139 ? -1.452 -13.711 -20.828 1 93.12 139 SER B CA 1
ATOM 2428 C C . SER B 1 139 ? -1.208 -15.211 -20.719 1 93.12 139 SER B C 1
ATOM 2430 O O . SER B 1 139 ? -2.131 -16 -20.891 1 93.12 139 SER B O 1
ATOM 2432 N N . ARG B 1 140 ? -0.011 -15.648 -20.422 1 92.12 140 ARG B N 1
ATOM 2433 C CA . ARG B 1 140 ? 0.326 -17.062 -20.297 1 92.12 140 ARG B CA 1
ATOM 2434 C C . ARG B 1 140 ? 0.76 -17.406 -18.875 1 92.12 140 ARG B C 1
ATOM 2436 O O . ARG B 1 140 ? 1.064 -18.562 -18.578 1 92.12 140 ARG B O 1
ATOM 2443 N N . LEU B 1 141 ? 0.856 -16.422 -18 1 94.44 141 LEU B N 1
ATOM 2444 C CA . LEU B 1 141 ? 1.3 -16.562 -16.609 1 94.44 141 LEU B CA 1
ATOM 2445 C C . LEU B 1 141 ? 2.68 -17.219 -16.547 1 94.44 141 LEU B C 1
ATOM 2447 O O . LEU B 1 141 ? 2.879 -18.203 -15.836 1 94.44 141 LEU B O 1
ATOM 2451 N N . GLN B 1 142 ? 3.574 -16.641 -17.312 1 94.81 142 GLN B N 1
ATOM 2452 C CA . GLN B 1 142 ? 4.945 -17.141 -17.359 1 94.81 142 GLN B CA 1
ATOM 2453 C C . GLN B 1 142 ? 5.934 -16.078 -16.891 1 94.81 142 GLN B C 1
ATOM 2455 O O . GLN B 1 142 ? 5.75 -14.883 -17.172 1 94.81 142 GLN B O 1
ATOM 2460 N N . PRO B 1 143 ? 7.004 -16.594 -16.219 1 95.81 143 PRO B N 1
ATOM 2461 C CA . PRO B 1 143 ? 8.055 -15.641 -15.859 1 95.81 143 PRO B CA 1
ATOM 2462 C C . PRO B 1 143 ? 8.82 -15.125 -17.078 1 95.81 143 PRO B C 1
ATOM 2464 O O . PRO B 1 143 ? 9.18 -15.906 -17.969 1 95.81 143 PRO B O 1
ATOM 2467 N N . VAL B 1 144 ? 9.023 -13.781 -17.125 1 95.94 144 VAL B N 1
ATOM 2468 C CA . VAL B 1 144 ? 9.664 -13.25 -18.328 1 95.94 144 VAL B CA 1
ATOM 2469 C C . VAL B 1 144 ? 10.906 -12.453 -17.938 1 95.94 144 VAL B C 1
ATOM 2471 O O . VAL B 1 144 ? 11.641 -11.969 -18.797 1 95.94 144 VAL B O 1
ATOM 2474 N N . GLY B 1 145 ? 11.164 -12.258 -16.641 1 95.06 145 GLY B N 1
ATOM 2475 C CA . GLY B 1 145 ? 12.352 -11.508 -16.266 1 95.06 145 GLY B CA 1
ATOM 2476 C C . GLY B 1 145 ? 12.523 -11.359 -14.773 1 95.06 145 GLY B C 1
ATOM 2477 O O . GLY B 1 145 ? 11.727 -11.883 -13.992 1 95.06 145 GLY B O 1
ATOM 2478 N N . LYS B 1 146 ? 13.641 -10.789 -14.5 1 95.5 146 LYS B N 1
ATOM 2479 C CA . LYS B 1 146 ? 14.031 -10.5 -13.117 1 95.5 146 LYS B CA 1
ATOM 2480 C C . LYS B 1 146 ? 14.867 -9.219 -13.047 1 95.5 146 LYS B C 1
ATOM 2482 O O . LYS B 1 146 ? 15.805 -9.047 -13.828 1 95.5 146 LYS B O 1
ATOM 2487 N N . LEU B 1 147 ? 14.453 -8.289 -12.195 1 96.06 147 LEU B N 1
ATOM 2488 C CA . LEU B 1 147 ? 15.258 -7.098 -11.945 1 96.06 147 LEU B CA 1
ATOM 2489 C C . LEU B 1 147 ? 16.109 -7.27 -10.695 1 96.06 147 LEU B C 1
ATOM 2491 O O . LEU B 1 147 ? 15.578 -7.484 -9.602 1 96.06 147 LEU B O 1
ATOM 2495 N N . THR B 1 148 ? 17.375 -7.203 -10.883 1 95.81 148 THR B N 1
ATOM 2496 C CA . THR B 1 148 ? 18.328 -7.395 -9.781 1 95.81 148 THR B CA 1
ATOM 2497 C C . THR B 1 148 ? 19.094 -6.109 -9.492 1 95.81 148 THR B C 1
ATOM 2499 O O . THR B 1 148 ? 18.938 -5.121 -10.219 1 95.81 148 THR B O 1
ATOM 2502 N N . GLY B 1 149 ? 19.906 -6.09 -8.32 1 93.88 149 GLY B N 1
ATOM 2503 C CA . GLY B 1 149 ? 20.719 -4.93 -7.996 1 93.88 149 GLY B CA 1
ATOM 2504 C C . GLY B 1 149 ? 20.719 -4.602 -6.512 1 93.88 149 GLY B C 1
ATOM 2505 O O . GLY B 1 149 ? 21.719 -4.109 -5.984 1 93.88 149 GLY B O 1
ATOM 2506 N N . HIS B 1 150 ? 19.609 -4.809 -5.883 1 94.88 150 HIS B N 1
ATOM 2507 C CA . HIS B 1 150 ? 19.562 -4.602 -4.441 1 94.88 150 HIS B CA 1
ATOM 2508 C C . HIS B 1 150 ? 20.391 -5.656 -3.709 1 94.88 150 HIS B C 1
ATOM 2510 O O . HIS B 1 150 ? 20.516 -6.789 -4.18 1 94.88 150 HIS B O 1
ATOM 2516 N N . ILE B 1 151 ? 20.906 -5.328 -2.557 1 94.88 151 ILE B N 1
ATOM 2517 C CA . ILE B 1 151 ? 21.672 -6.305 -1.785 1 94.88 151 ILE B CA 1
ATOM 2518 C C . ILE B 1 151 ? 20.828 -6.809 -0.614 1 94.88 151 ILE B C 1
ATOM 2520 O O . ILE B 1 151 ? 21.203 -7.773 0.054 1 94.88 151 ILE B O 1
ATOM 2524 N N . GLY B 1 152 ? 19.734 -6.18 -0.339 1 95.94 152 GLY B N 1
ATOM 2525 C CA . GLY B 1 152 ? 18.766 -6.629 0.648 1 95.94 152 GLY B CA 1
ATOM 2526 C C . GLY B 1 152 ? 17.375 -6.789 0.081 1 95.94 152 GLY B C 1
ATOM 2527 O O . GLY B 1 152 ? 17.125 -6.473 -1.086 1 95.94 152 GLY B O 1
ATOM 2528 N N . PRO B 1 153 ? 16.516 -7.336 0.955 1 96.44 153 PRO B N 1
ATOM 2529 C CA . PRO B 1 153 ? 15.141 -7.582 0.487 1 96.44 153 PRO B CA 1
ATOM 2530 C C . PRO B 1 153 ? 14.461 -6.316 -0.039 1 96.44 153 PRO B C 1
ATOM 2532 O O . PRO B 1 153 ? 14.609 -5.246 0.552 1 96.44 153 PRO B O 1
ATOM 2535 N N . VAL B 1 154 ? 13.805 -6.422 -1.218 1 96.38 154 VAL B N 1
ATOM 2536 C CA . VAL B 1 154 ? 12.898 -5.391 -1.715 1 96.38 154 VAL B CA 1
ATOM 2537 C C . VAL B 1 154 ? 11.609 -5.391 -0.891 1 96.38 154 VAL B C 1
ATOM 2539 O O . VAL B 1 154 ? 10.906 -6.402 -0.827 1 96.38 154 VAL B O 1
ATOM 2542 N N . MET B 1 155 ? 11.266 -4.277 -0.285 1 93.12 155 MET B N 1
ATOM 2543 C CA . MET B 1 155 ? 10.148 -4.199 0.656 1 93.12 155 MET B CA 1
ATOM 2544 C C . MET B 1 155 ? 8.898 -3.664 -0.027 1 93.12 155 MET B C 1
ATOM 2546 O O . MET B 1 155 ? 7.785 -4.074 0.3 1 93.12 155 MET B O 1
ATOM 2550 N N . CYS B 1 156 ? 9.047 -2.707 -0.89 1 93.19 156 CYS B N 1
ATOM 2551 C CA . CYS B 1 156 ? 7.93 -2.064 -1.57 1 93.19 156 CYS B CA 1
ATOM 2552 C C . CYS B 1 156 ? 8.258 -1.818 -3.039 1 93.19 156 CYS B C 1
ATOM 2554 O O . CYS B 1 156 ? 9.422 -1.739 -3.416 1 93.19 156 CYS B O 1
ATOM 2556 N N . LEU B 1 157 ? 7.246 -1.8 -3.863 1 95.31 157 LEU B N 1
ATOM 2557 C CA . LEU B 1 157 ? 7.453 -1.469 -5.27 1 95.31 157 LEU B CA 1
ATOM 2558 C C . LEU B 1 157 ? 6.207 -0.818 -5.863 1 95.31 157 LEU B C 1
ATOM 2560 O O . LEU B 1 157 ? 5.102 -0.999 -5.352 1 95.31 157 LEU B O 1
ATOM 2564 N N . THR B 1 158 ? 6.383 -0.019 -6.809 1 93.19 158 THR B N 1
ATOM 2565 C CA . THR B 1 158 ? 5.328 0.557 -7.637 1 93.19 158 THR B CA 1
ATOM 2566 C C . THR B 1 158 ? 5.75 0.583 -9.109 1 93.19 158 THR B C 1
ATOM 2568 O O . THR B 1 158 ? 6.934 0.465 -9.422 1 93.19 158 THR B O 1
ATOM 2571 N N . VAL B 1 159 ? 4.715 0.583 -9.922 1 93.06 159 VAL B N 1
ATOM 2572 C CA . VAL B 1 159 ? 4.949 0.548 -11.359 1 93.06 159 VAL B CA 1
ATOM 2573 C C . VAL B 1 159 ? 4.258 1.735 -12.031 1 93.06 159 VAL B C 1
ATOM 2575 O O . VAL B 1 159 ? 3.076 1.99 -11.789 1 93.06 159 VAL B O 1
ATOM 2578 N N . ALA B 1 160 ? 5.031 2.443 -12.75 1 87.81 160 ALA B N 1
ATOM 2579 C CA . ALA B 1 160 ? 4.48 3.59 -13.469 1 87.81 160 ALA B CA 1
ATOM 2580 C C . ALA B 1 160 ? 4.605 3.4 -14.977 1 87.81 160 ALA B C 1
ATOM 2582 O O . ALA B 1 160 ? 5.445 2.631 -15.445 1 87.81 160 ALA B O 1
ATOM 2583 N N . ARG B 1 161 ? 3.557 4.07 -15.648 1 78.06 161 ARG B N 1
ATOM 2584 C CA . ARG B 1 161 ? 3.619 4.086 -17.109 1 78.06 161 ARG B CA 1
ATOM 2585 C C . ARG B 1 161 ? 4.492 5.234 -17.609 1 78.06 161 ARG B C 1
ATOM 2587 O O . ARG B 1 161 ? 4.461 6.332 -17.047 1 78.06 161 ARG B O 1
ATOM 2594 N N . THR B 1 162 ? 5.293 4.914 -18.5 1 74.44 162 THR B N 1
ATOM 2595 C CA . THR B 1 162 ? 6.023 5.98 -19.172 1 74.44 162 THR B CA 1
ATOM 2596 C C . THR B 1 162 ? 5.59 6.09 -20.641 1 74.44 162 THR B C 1
ATOM 2598 O O . THR B 1 162 ? 4.73 5.332 -21.094 1 74.44 162 THR B O 1
ATOM 2601 N N . ALA B 1 163 ? 6.043 7.133 -21.25 1 75.75 163 ALA B N 1
ATOM 2602 C CA . ALA B 1 163 ? 5.805 7.301 -22.688 1 75.75 163 ALA B CA 1
ATOM 2603 C C . ALA B 1 163 ? 6.363 6.121 -23.469 1 75.75 163 ALA B C 1
ATOM 2605 O O . ALA B 1 163 ? 5.938 5.867 -24.609 1 75.75 163 ALA B O 1
ATOM 2606 N N . SER B 1 164 ? 7.242 5.434 -22.875 1 76.12 164 SER B N 1
ATOM 2607 C CA . SER B 1 164 ? 7.816 4.238 -23.484 1 76.12 164 SER B CA 1
ATOM 2608 C C . SER B 1 164 ? 6.914 3.025 -23.281 1 76.12 164 SER B C 1
ATOM 2610 O O . SER B 1 164 ? 6.125 2.984 -22.328 1 76.12 164 SER B O 1
ATOM 2612 N N . PRO B 1 165 ? 6.922 2.131 -24.219 1 80.88 165 PRO B N 1
ATOM 2613 C CA . PRO B 1 165 ? 6.137 0.9 -24.094 1 80.88 165 PRO B CA 1
ATOM 2614 C C . PRO B 1 165 ? 6.543 0.065 -22.875 1 80.88 165 PRO B C 1
ATOM 2616 O O . PRO B 1 165 ? 5.848 -0.886 -22.516 1 80.88 165 PRO B O 1
ATOM 2619 N N . ARG B 1 166 ? 7.672 0.439 -22.281 1 88.06 166 ARG B N 1
ATOM 2620 C CA . ARG B 1 166 ? 8.133 -0.319 -21.125 1 88.06 166 ARG B CA 1
ATOM 2621 C C . ARG B 1 166 ? 7.656 0.321 -19.812 1 88.06 166 ARG B C 1
ATOM 2623 O O . ARG B 1 166 ? 7.582 1.547 -19.719 1 88.06 166 ARG B O 1
ATOM 2630 N N . ASP B 1 167 ? 7.395 -0.565 -18.875 1 91.06 167 ASP B N 1
ATOM 2631 C CA . ASP B 1 167 ? 7.02 -0.089 -17.547 1 91.06 167 ASP B CA 1
ATOM 2632 C C . ASP B 1 167 ? 8.234 0.456 -16.797 1 91.06 167 ASP B C 1
ATOM 2634 O O . ASP B 1 167 ? 9.352 -0.036 -16.969 1 91.06 167 ASP B O 1
ATOM 2638 N N . LEU B 1 168 ? 8 1.48 -16.047 1 91.5 168 LEU B N 1
ATOM 2639 C CA . LEU B 1 168 ? 8.977 1.939 -15.062 1 91.5 168 LEU B CA 1
ATOM 2640 C C . LEU B 1 168 ? 8.711 1.331 -13.695 1 91.5 168 LEU B C 1
ATOM 2642 O O . LEU B 1 168 ? 7.672 1.602 -13.086 1 91.5 168 LEU B O 1
ATOM 2646 N N . VAL B 1 169 ? 9.672 0.522 -13.188 1 93.75 169 VAL B N 1
ATOM 2647 C CA . VAL B 1 169 ? 9.523 -0.164 -11.906 1 93.75 169 VAL B CA 1
ATOM 2648 C C . VAL B 1 169 ? 10.383 0.527 -10.852 1 93.75 169 VAL B C 1
ATOM 2650 O O . VAL B 1 169 ? 11.586 0.698 -11.031 1 93.75 169 VAL B O 1
ATOM 2653 N N . VAL B 1 170 ? 9.758 0.951 -9.766 1 93.81 170 VAL B N 1
ATOM 2654 C CA . VAL B 1 170 ? 10.453 1.595 -8.656 1 93.81 170 VAL B CA 1
ATOM 2655 C C . VAL B 1 170 ? 10.438 0.676 -7.434 1 93.81 170 VAL B C 1
ATOM 2657 O O . VAL B 1 170 ? 9.383 0.155 -7.055 1 93.81 170 VAL B O 1
ATOM 2660 N N . THR B 1 171 ? 11.586 0.505 -6.836 1 95.12 171 THR B N 1
ATOM 2661 C CA . THR B 1 171 ? 11.68 -0.404 -5.699 1 95.12 171 THR B CA 1
ATOM 2662 C C . THR B 1 171 ? 12.344 0.28 -4.512 1 95.12 171 THR B C 1
ATOM 2664 O O . THR B 1 171 ? 13.281 1.064 -4.684 1 95.12 171 THR B O 1
ATOM 2667 N N . GLY B 1 172 ? 11.844 0.03 -3.357 1 94.12 172 GLY B N 1
ATOM 2668 C CA . GLY B 1 172 ? 12.477 0.345 -2.088 1 94.12 172 GLY B CA 1
ATOM 2669 C C . GLY B 1 172 ? 12.922 -0.886 -1.321 1 94.12 172 GLY B C 1
ATOM 2670 O O . GLY B 1 172 ? 12.164 -1.849 -1.188 1 94.12 172 GLY B O 1
ATOM 2671 N N . SER B 1 173 ? 14.148 -0.793 -0.813 1 95.25 173 SER B N 1
ATOM 2672 C CA . S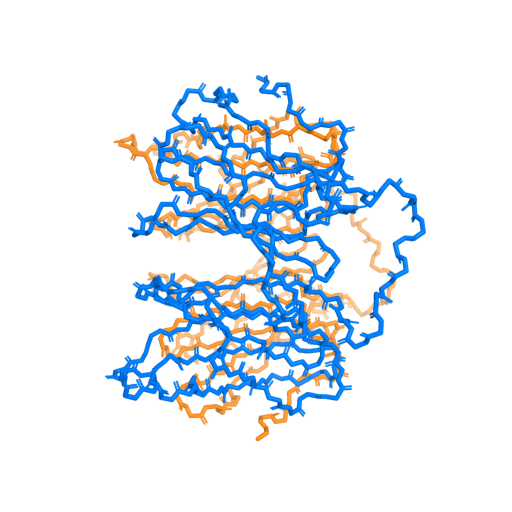ER B 1 173 ? 14.758 -1.991 -0.241 1 95.25 173 SER B CA 1
ATOM 2673 C C . SER B 1 173 ? 15.219 -1.748 1.192 1 95.25 173 SER B C 1
ATOM 2675 O O . SER B 1 173 ? 15.359 -0.6 1.616 1 95.25 173 SER B O 1
ATOM 2677 N N . LYS B 1 174 ? 15.422 -2.881 1.903 1 94.44 174 LYS B N 1
ATOM 2678 C CA . LYS B 1 174 ? 16.031 -2.844 3.227 1 94.44 174 LYS B CA 1
ATOM 2679 C C . LYS B 1 174 ? 17.484 -2.363 3.148 1 94.44 174 LYS B C 1
ATOM 2681 O O . LYS B 1 174 ? 18.062 -1.972 4.16 1 94.44 174 LYS B O 1
ATOM 2686 N N . ASP B 1 175 ? 18.125 -2.371 1.994 1 93.62 175 ASP B N 1
ATOM 2687 C CA . ASP B 1 175 ? 19.5 -1.914 1.838 1 93.62 175 ASP B CA 1
ATOM 2688 C C . ASP B 1 175 ? 19.578 -0.39 1.774 1 93.62 175 ASP B C 1
ATOM 2690 O O . ASP B 1 175 ? 20.625 0.177 1.507 1 93.62 175 ASP B O 1
ATOM 2694 N N . HIS B 1 176 ? 18.422 0.249 1.851 1 91.56 176 HIS B N 1
ATOM 2695 C CA . HIS B 1 176 ? 18.281 1.695 1.97 1 91.56 176 HIS B CA 1
ATOM 2696 C C . HIS B 1 176 ? 18.297 2.365 0.601 1 91.56 176 HIS B C 1
ATOM 2698 O O . HIS B 1 176 ? 18.328 3.596 0.507 1 91.56 176 HIS B O 1
ATOM 2704 N N . TYR B 1 177 ? 18.312 1.589 -0.446 1 91.12 177 TYR B N 1
ATOM 2705 C CA . TYR B 1 177 ? 18.359 2.174 -1.781 1 91.12 177 TYR B CA 1
ATOM 2706 C C . TYR B 1 177 ? 16.984 2.133 -2.434 1 91.12 177 TYR B C 1
ATOM 2708 O O . TYR B 1 177 ? 16.203 1.202 -2.201 1 91.12 177 TYR B O 1
ATOM 2716 N N . VAL B 1 178 ? 16.719 3.152 -3.188 1 92.94 178 VAL B N 1
ATOM 2717 C CA . VAL B 1 178 ? 15.633 3.18 -4.16 1 92.94 178 VAL B CA 1
ATOM 2718 C C . VAL B 1 178 ? 16.188 2.932 -5.562 1 92.94 178 VAL B C 1
ATOM 2720 O O . VAL B 1 178 ? 17.203 3.512 -5.945 1 92.94 178 VAL B O 1
ATOM 2723 N N . LYS B 1 179 ? 15.547 2.088 -6.285 1 92.75 179 LYS B N 1
ATOM 2724 C CA . LYS B 1 179 ? 15.977 1.861 -7.664 1 92.75 179 LYS B CA 1
ATOM 2725 C C . LYS B 1 179 ? 14.812 2.031 -8.633 1 92.75 179 LYS B C 1
ATOM 2727 O O . LYS B 1 179 ? 13.688 1.639 -8.336 1 92.75 179 LYS B O 1
ATOM 2732 N N . VAL B 1 180 ? 15.078 2.689 -9.727 1 91.94 180 VAL B N 1
ATOM 2733 C CA . VAL B 1 180 ? 14.164 2.873 -10.844 1 91.94 180 VAL B CA 1
ATOM 2734 C C . VAL B 1 180 ? 14.703 2.15 -12.078 1 91.94 180 VAL B C 1
ATOM 2736 O O . VAL B 1 180 ? 15.797 2.455 -12.555 1 91.94 180 VAL B O 1
ATOM 2739 N N . ARG B 1 181 ? 13.891 1.2 -12.531 1 92.19 181 ARG B N 1
ATOM 2740 C CA . ARG B 1 181 ? 14.328 0.394 -13.672 1 92.19 181 ARG B CA 1
ATOM 2741 C C . ARG B 1 181 ? 13.188 0.187 -14.664 1 92.19 181 ARG B C 1
ATOM 2743 O O . ARG B 1 181 ? 12.016 0.18 -14.281 1 92.19 181 ARG B O 1
ATOM 2750 N N . ARG B 1 182 ? 13.602 0.036 -15.867 1 89.31 182 ARG B N 1
ATOM 2751 C CA . ARG B 1 182 ? 12.617 -0.304 -16.891 1 89.31 182 ARG B CA 1
ATOM 2752 C C . ARG B 1 182 ? 12.422 -1.813 -16.969 1 89.31 182 ARG B C 1
ATOM 2754 O O . ARG B 1 182 ? 13.367 -2.582 -16.797 1 89.31 182 ARG B O 1
ATOM 2761 N N . SER B 1 183 ? 11.133 -2.189 -17.188 1 90.38 183 SER B N 1
ATOM 2762 C CA . SER B 1 183 ? 10.875 -3.607 -17.406 1 90.38 183 SER B CA 1
ATOM 2763 C C . SER B 1 183 ? 11.594 -4.121 -18.641 1 90.38 183 SER B C 1
ATOM 2765 O O . SER B 1 183 ? 11.945 -3.34 -19.531 1 90.38 183 SER B O 1
ATOM 2767 N N . PRO B 1 184 ? 11.875 -5.43 -18.594 1 83.56 184 PRO B N 1
ATOM 2768 C CA . PRO B 1 184 ? 12.422 -5.973 -19.844 1 83.56 184 PRO B CA 1
ATOM 2769 C C . PRO B 1 184 ? 11.453 -5.871 -21.016 1 83.56 184 PRO B C 1
ATOM 2771 O O . PRO B 1 184 ? 10.242 -5.758 -20.812 1 83.56 184 PRO B O 1
ATOM 2774 N N . ARG B 1 185 ? 12.016 -5.648 -22.25 1 75.12 185 ARG B N 1
ATOM 2775 C CA . ARG B 1 185 ? 11.156 -5.645 -23.422 1 75.12 185 ARG B CA 1
ATOM 2776 C C . ARG B 1 185 ? 10.367 -6.945 -23.531 1 75.12 185 ARG B C 1
ATOM 2778 O O . ARG B 1 185 ? 10.914 -8.023 -23.312 1 75.12 185 ARG B O 1
ATOM 2785 N N . PRO B 1 186 ? 8.93 -6.707 -23.641 1 60.81 186 PRO B N 1
ATOM 2786 C CA . PRO B 1 186 ? 8.203 -7.957 -23.891 1 60.81 186 PRO B CA 1
ATOM 2787 C C . PRO B 1 186 ? 8.82 -8.789 -25.016 1 60.81 186 PRO B C 1
ATOM 2789 O O . PRO B 1 186 ? 9.391 -8.234 -25.953 1 60.81 186 PRO B O 1
ATOM 2792 N N . GLY B 1 187 ? 9.422 -9.883 -24.75 1 48.16 187 GLY B N 1
ATOM 2793 C CA . GLY B 1 187 ? 9.961 -10.688 -25.828 1 48.16 187 GLY B CA 1
ATOM 2794 C C . GLY B 1 187 ? 9.039 -10.758 -27.031 1 48.16 187 GLY B C 1
ATOM 2795 O O . GLY B 1 187 ? 7.844 -10.492 -26.922 1 48.16 187 GLY B O 1
ATOM 2796 N N . PRO B 1 188 ? 9.648 -10.805 -28.375 1 44.59 188 PRO B N 1
ATOM 2797 C CA . PRO B 1 188 ? 8.828 -11.164 -29.547 1 44.59 188 PRO B CA 1
ATOM 2798 C C . PRO B 1 188 ? 7.977 -12.414 -29.297 1 44.59 188 PRO B C 1
ATOM 2800 O O . PRO B 1 188 ? 8.312 -13.242 -28.453 1 44.59 188 PRO B O 1
#

Secondary structure (DSSP, 8-state):
-----SS-EEEEEE-SSEEEEEETTS-EEEEETTT--EEEEE---SS---EEEEETTTTEEEEEETTEEEEEE-SSS-EEEEEEETTS-EEES-SSTT--SS-----TT---EEEEEE-TTSSEEEEEETTEEEEEETTTTEEEEEE---SS-EEEEEEEE-SSSSEEEEEEETTS-EEEEEPPP---/-----SS-EEEEEE-SSEEEEEETTS-EEEEETTT--EEEEE---SS---EEEEETTTTEEEEEETTEEEEEE-SSS-EEEEEEETTS-EEES-SSTT--SS-----TT---EEEEEE-TTSSEEEEEETTEEEEEETTTTEEEEEE---SS-EEEEEEEE-SSSSEEEEEEETTS-EEEEEPPP---

Radius of gyration: 20.12 Å; Cα contacts (8 Å, |Δi|>4): 1087; chains: 2; bounding box: 46×56×55 Å

InterPro domains:
  IPR001680 WD40 repeat [PF00400] (3-32)
  IPR001680 WD40 repeat [PF00400] (37-73)
  IPR001680 WD40 repeat [PF00400] (111-136)
  IPR001680 WD40 repeat [PF00400] (142-180)
  IPR001680 WD40 repeat [PS50082] (2-41)
  IPR001680 WD40 repeat [SM00320] (1-32)
  IPR001680 WD40 repeat [SM00320] (35-73)
  IPR001680 WD40 repeat [SM00320] (97-137)
  IPR001680 WD40 repeat [SM00320] (140-182)
  IPR015943 WD40/YVTN repeat-like-containing domain superfamily [G3DSA:2.130.10.10] (1-185)
  IPR019775 WD40 repeat, conserved site [PS00678] (19-33)
  IPR036322 WD40-repeat-containing domain superfamily [SSF50978] (3-180)

Organism: Physeter macrocephalus (NCBI:txid9755)

Sequence (376 aa):
MAEGHTKPILCLDATDELLFTGSKDRSCKMWNLVTGQEIAALKGHPSNVVSVKYCSLSGLVFSVSTSYIKVWDIRDSAKCVRTLTSSGQVVSGDACAAASTRTITSAQGEHQINQIALSPSGSMLYAASGNAVRIWELSRLQPVGKLTGHIGPVMCLTVARTASPRDLVVTGSKDHYVKVRRSPRPGPMAEGHTKPILCLDATDELLFTGSKDRSCKMWNLVTGQEIAALKGHPSNVVSVKYCSLSGLVFSVSTSYIKVWDIRDSAKCVRTLTSSGQVVSGDACAAASTRTITSAQGEHQINQIALSPSGSMLYAASGNAVRIWELSRLQPVGKLTGHIGPVMCLTVARTASPRDLVVTGSKDHYVKVRRSPRPGP

Nearest PDB structures (foldseek):
  7klj-assembly1_A  TM=9.717E-01  e=7.273E-24  Homo sapiens
  7klj-assembly2_B  TM=9.680E-01  e=1.488E-23  Homo sapiens
  6wnx-assembly2_D  TM=5.091E-01  e=6.694E-10  Homo sapiens
  6wnx-assembly3_G  TM=5.130E-01  e=1.236E-09  Homo sapiens
  6wnx-assembly1_A  TM=5.102E-01  e=2.529E-09  Homo sapiens